Protein AF-0000000079329437 (afdb_homodimer)

Organism: NCBI:txid704125

Solvent-accessible surface area (backbone atoms only — not comparable to full-atom values): 19936 Å² total; per-residue (Å²): 130,79,65,80,75,63,82,67,46,40,38,44,41,29,28,57,96,89,39,82,45,76,40,66,59,49,47,56,53,54,45,52,54,47,52,56,52,50,40,54,49,42,66,70,27,62,95,53,65,36,45,70,43,51,49,66,39,35,32,30,83,37,63,55,90,48,92,74,60,70,71,50,67,45,39,25,32,63,49,51,31,35,31,44,51,70,72,60,56,36,81,56,89,44,27,44,23,19,61,43,48,30,41,38,40,72,45,48,92,90,34,47,63,50,58,69,45,58,47,40,52,51,43,58,72,66,57,40,49,30,42,36,43,36,28,75,85,80,37,33,34,39,37,36,44,88,93,36,78,46,80,45,43,33,80,40,78,43,70,44,79,95,46,92,86,47,69,46,71,50,60,82,65,83,66,74,90,126,130,80,67,78,75,61,85,67,45,40,38,44,39,29,29,58,94,88,38,82,45,78,41,67,61,49,48,57,54,55,46,53,53,48,50,55,51,49,40,55,50,43,66,69,27,60,94,53,64,37,45,71,43,51,50,64,39,34,32,30,85,38,62,55,91,47,92,74,61,69,73,50,67,46,39,25,32,63,50,53,31,37,30,44,52,70,72,59,54,35,79,55,90,44,27,43,24,20,60,42,49,30,41,38,41,71,44,48,93,89,34,46,64,49,56,70,44,58,46,41,51,50,41,58,72,66,57,41,50,30,42,38,42,34,30,73,85,81,37,32,36,38,38,36,44,89,93,38,79,48,81,45,45,32,80,40,78,43,70,44,79,94,46,91,86,46,68,49,72,51,60,82,65,84,68,75,89,124

Nearest PDB structures (foldseek):
  6okh-assembly1_B  TM=8.256E-01  e=2.174E-10  Leptospira borgpetersenii serovar Hardjo-bovis str. JB197
  3ot2-assembly1_B  TM=7.966E-01  e=2.023E-08  Trichormus variabilis ATCC 29413
  1wdj-assembly1_C  TM=8.170E-01  e=1.064E-07  Thermus thermophilus
  1wdj-assembly1_B  TM=7.288E-01  e=7.699E-07  Thermus thermophilus
  4chj-assembly1_A  TM=6.812E-01  e=1.615E+00  Toxoplasma gondii ME49

Radius of gyration: 19.72 Å; Cα contacts (8 Å, |Δi|>4): 719; chains: 2; bounding box: 43×52×57 Å

InterPro domains:
  IPR008538 Putative restriction endonuclease [PF05685] (12-166)
  IPR008538 Putative restriction endonuclease [cd06260] (13-144)
  IPR011335 Restriction endonuclease type II-like [SSF52980] (9-167)
  IPR012296 Nuclease, putative, TT1808 [G3DSA:3.90.1570.10] (4-176)

Foldseek 3Di:
DPCPVPDPAAWDWAAFPNDIDIGGDDDCLLVLVLVQVQVLVCVVCVPHQKDKDAQPAFEQEDQQVDDDDPVSSVHTHGAHMFMDGNPRWDDDPRYTYHLTQEGEHEDDPVCCCVQVPRVVVVNVVSPHAKYWYAYVVQQKIWIAHPNDIDIDGLCDWADPVVDDDRTGHRNPRDGDDD/DPCPVPDPAAWDWAAFPNDIDIGGDDDCLLVLVLVQVVVLVCVVCVPHQKDKDAQPAFEQEDQQVDDDDPVSSVHTHGAHMFMDGNPRWDDDPRYTYHLTQEGEHEDDPVCCCVQVPRVVCVNVVSPHAKYWYAYVVQQKIWIAHPNDIDIDGLCDWADPVVDDDRTGHRVPRDGDDD

Sequence (356 aa):
MSNLNCYYENMTVEWINDVKYISPSPHPNHGIVYSELFNDFYNYLKGKSCKVFSDKTDLCLANPNEPINIADLKKPIVPDLFVICDNKFELVGNNIVCILDFICEIVSPSSIKMENTIKKELYLDKGVKEYWIVNYLDKTIKVYFENKEINFSFEDEVKVNIFNNLTICLKDIELFEVMSNLNCYYENMTVEWINDVKYISPSPHPNHGIVYSELFNDFYNYLKGKSCKVFSDKTDLCLANPNEPINIADLKKPIVPDLFVICDNKFELVGNNIVCILDFICEIVSPSSIKMENTIKKELYLDKGVKEYWIVNYLDKTIKVYFENKEINFSFEDEVKVNIFNNLTICLKDIELFEV

Secondary structure (DSSP, 8-state):
--------S-EEEEEETTEEEEEEPPPHHHHHHHHHHHHHHHHHHTTSSEEEE-TT-EEEES-TTSPPPHHHHTS-B--SEEEEETT--EEETTEEEE--SEEEEEEPGGGHHIIIIIHHHHHHHHT-SEEEEEETTTTEEEEEETTEEEEEETTSEEE-TTSSS-EEE-TT------/--------S-EEEEEETTEEEEEEPPPHHHHHHHHHHHHHHHHHHTTSSEEEE-TT-EEEES-TTSPPPHHHHTS-B--SEEEEETT--EEETTEEEE--SEEEEEEPGGGHHIIIIIHHHHHHHHT-SEEEEEETTTTEEEEEETTEEEEEETTSEEE-TTSSS-EEE-TT------

pLDDT: mean 91.85, std 11.87, range [22.06, 98.75]

Structure (mmCIF, N/CA/C/O backbone):
data_AF-0000000079329437-model_v1
#
loop_
_entity.id
_entity.type
_entity.pdbx_description
1 polymer 'Uncharacterized protein'
#
loop_
_atom_site.group_PDB
_atom_site.id
_atom_site.type_symbol
_atom_site.label_atom_id
_atom_site.label_alt_id
_atom_site.label_comp_id
_atom_site.label_asym_id
_atom_site.label_entity_id
_atom_site.label_seq_id
_atom_site.pdbx_PDB_ins_code
_atom_site.Cartn_x
_atom_site.Cartn_y
_atom_site.Cartn_z
_atom_site.occupancy
_atom_site.B_iso_or_equiv
_atom_site.auth_seq_id
_atom_site.auth_comp_id
_atom_site.auth_asym_id
_atom_site.auth_atom_id
_atom_site.pdbx_PDB_model_num
ATOM 1 N N . MET A 1 1 ? 9.797 -16.156 29.141 1 22.08 1 MET A N 1
ATOM 2 C CA . MET A 1 1 ? 9.602 -16.531 27.734 1 22.08 1 MET A CA 1
ATOM 3 C C . MET A 1 1 ? 8.586 -15.609 27.062 1 22.08 1 MET A C 1
ATOM 5 O O . MET A 1 1 ? 7.398 -15.641 27.391 1 22.08 1 MET A O 1
ATOM 9 N N . SER A 1 2 ? 8.82 -14.422 26.812 1 28.2 2 SER A N 1
ATOM 10 C CA . SER A 1 2 ? 7.98 -13.258 26.562 1 28.2 2 SER A CA 1
ATOM 11 C C . SER A 1 2 ? 6.977 -13.539 25.453 1 28.2 2 SER A C 1
ATOM 13 O O . SER A 1 2 ? 7.328 -14.117 24.422 1 28.2 2 SER A O 1
ATOM 15 N N . ASN A 1 3 ? 5.719 -13.805 25.656 1 33.91 3 ASN A N 1
ATOM 16 C CA . ASN A 1 3 ? 4.633 -14.352 24.844 1 33.91 3 ASN A CA 1
ATOM 17 C C . ASN A 1 3 ? 4.547 -13.664 23.484 1 33.91 3 ASN A C 1
ATOM 19 O O . ASN A 1 3 ? 3.914 -12.617 23.359 1 33.91 3 ASN A O 1
ATOM 23 N N . LEU A 1 4 ? 5.547 -13.523 22.797 1 38.12 4 LEU A N 1
ATOM 24 C CA . LEU A 1 4 ? 5.691 -13.242 21.375 1 38.12 4 LEU A CA 1
ATOM 25 C C . LEU A 1 4 ? 4.539 -13.859 20.594 1 38.12 4 LEU A C 1
ATOM 27 O O . LEU A 1 4 ? 4.617 -13.984 19.359 1 38.12 4 LEU A O 1
ATOM 31 N N . ASN A 1 5 ? 3.801 -14.625 21.172 1 44.03 5 ASN A N 1
ATOM 32 C CA . ASN A 1 5 ? 2.688 -15.453 20.719 1 44.03 5 ASN A CA 1
ATOM 33 C C . ASN A 1 5 ? 1.615 -14.625 20.016 1 44.03 5 ASN A C 1
ATOM 35 O O . ASN A 1 5 ? 0.499 -15.102 19.812 1 44.03 5 ASN A O 1
ATOM 39 N N . CYS A 1 6 ? 1.689 -13.258 20.062 1 50.75 6 CYS A N 1
ATOM 40 C CA . CYS A 1 6 ? 0.443 -12.508 19.922 1 50.75 6 CYS A CA 1
ATOM 41 C C . CYS A 1 6 ? -0.123 -12.641 18.516 1 50.75 6 CYS A C 1
ATOM 43 O O . CYS A 1 6 ? -1.067 -13.398 18.297 1 50.75 6 CYS A O 1
ATOM 45 N N . TYR A 1 7 ? 0.148 -11.484 17.562 1 59.72 7 TYR A N 1
ATOM 46 C CA . TYR A 1 7 ? -0.738 -11.484 16.406 1 59.72 7 TYR A CA 1
ATOM 47 C C . TYR A 1 7 ? -0.218 -12.422 15.32 1 59.72 7 TYR A C 1
ATOM 49 O O . TYR A 1 7 ? 0.985 -12.469 15.055 1 59.72 7 TYR A O 1
ATOM 57 N N . TYR A 1 8 ? -0.897 -13.352 14.992 1 65.19 8 TYR A N 1
ATOM 58 C CA . TYR A 1 8 ? -0.626 -14.32 13.938 1 65.19 8 TYR A CA 1
ATOM 59 C C . TYR A 1 8 ? -0.95 -13.742 12.57 1 65.19 8 TYR A C 1
ATOM 61 O O . TYR A 1 8 ? -0.436 -14.211 11.547 1 65.19 8 TYR A O 1
ATOM 69 N N . GLU A 1 9 ? -1.639 -12.695 12.562 1 80 9 GLU A N 1
ATOM 70 C CA . GLU A 1 9 ? -2.102 -12.164 11.281 1 80 9 GLU A CA 1
ATOM 71 C C . GLU A 1 9 ? -1.4 -10.852 10.938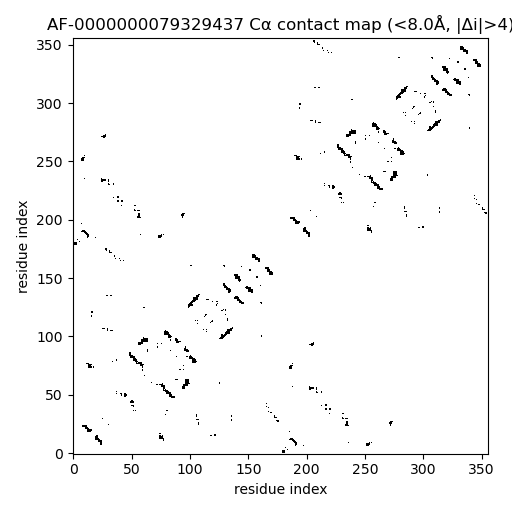 1 80 9 GLU A C 1
ATOM 73 O O . GLU A 1 9 ? -0.757 -10.25 11.797 1 80 9 GLU A O 1
ATOM 78 N N . ASN A 1 10 ? -1.335 -10.57 9.633 1 84.81 10 ASN A N 1
ATOM 79 C CA . ASN A 1 10 ? -0.84 -9.266 9.227 1 84.81 10 ASN A CA 1
ATOM 80 C C . ASN A 1 10 ? -1.627 -8.133 9.891 1 84.81 10 ASN A C 1
ATOM 82 O O . ASN A 1 10 ? -2.848 -8.227 10.039 1 84.81 10 ASN A O 1
ATOM 86 N N . MET A 1 11 ? -0.874 -7.133 10.352 1 83.88 11 MET A N 1
ATOM 87 C CA . MET A 1 11 ? -1.507 -6.031 11.07 1 83.88 11 MET A CA 1
ATOM 88 C C . MET A 1 11 ? -0.783 -4.715 10.797 1 83.88 11 MET A C 1
ATOM 90 O O . MET A 1 11 ? 0.371 -4.719 10.367 1 83.88 11 MET A O 1
ATOM 94 N N . THR A 1 12 ? -1.463 -3.646 11.047 1 86.31 12 THR A N 1
ATOM 95 C CA . THR A 1 12 ? -0.91 -2.295 11.055 1 86.31 12 THR A CA 1
ATOM 96 C C . THR A 1 12 ? -0.952 -1.7 12.461 1 86.31 12 THR A C 1
ATOM 98 O O . THR A 1 12 ? -1.975 -1.781 13.141 1 86.31 12 THR A O 1
ATOM 101 N N . VAL A 1 13 ? 0.201 -1.184 12.891 1 89.19 13 VAL A N 1
ATOM 102 C CA . VAL A 1 13 ? 0.277 -0.465 14.164 1 89.19 13 VAL A CA 1
ATOM 103 C C . VAL A 1 13 ? 0.412 1.033 13.898 1 89.19 13 VAL A C 1
ATOM 105 O O . VAL A 1 13 ? 1.276 1.46 13.133 1 89.19 13 VAL A O 1
ATOM 108 N N . GLU A 1 14 ? -0.396 1.771 14.492 1 92.38 14 GLU A N 1
ATOM 109 C CA . GLU A 1 14 ? -0.315 3.225 14.375 1 92.38 14 GLU A CA 1
ATOM 110 C C . GLU A 1 14 ? -0.556 3.896 15.727 1 92.38 14 GLU A C 1
ATOM 112 O O . GLU A 1 14 ? -1.141 3.293 16.625 1 92.38 14 GLU A O 1
ATOM 117 N N . TRP A 1 15 ? -0.056 5.078 15.82 1 92.62 15 TRP A N 1
ATOM 118 C CA . TRP A 1 15 ? -0.194 5.848 17.047 1 92.62 15 TRP A CA 1
ATOM 119 C C . TRP A 1 15 ? -0.942 7.152 16.797 1 92.62 15 TRP A C 1
ATOM 121 O O . TRP A 1 15 ? -0.587 7.91 15.891 1 92.62 15 TRP A O 1
ATOM 131 N N . ILE A 1 16 ? -1.987 7.371 17.578 1 93 16 ILE A N 1
ATOM 132 C CA . ILE A 1 16 ? -2.762 8.609 17.531 1 93 16 ILE A CA 1
ATOM 133 C C . ILE A 1 16 ? -2.863 9.195 18.938 1 93 16 ILE A C 1
ATOM 135 O O . ILE A 1 16 ? -3.395 8.562 19.844 1 93 16 ILE A O 1
ATOM 139 N N . ASN A 1 17 ? -2.354 10.398 19.125 1 91 17 ASN A N 1
ATOM 140 C CA . ASN A 1 17 ? -2.357 11.055 20.422 1 91 17 ASN A CA 1
ATOM 141 C C . ASN A 1 17 ? -1.787 10.141 21.516 1 91 17 ASN A C 1
ATOM 143 O O . ASN A 1 17 ? -2.42 9.93 22.547 1 91 17 ASN A O 1
ATOM 147 N N . ASP A 1 18 ? -0.753 9.492 21.188 1 90.19 18 ASP A N 1
ATOM 148 C CA . ASP A 1 18 ? 0.041 8.688 22.109 1 90.19 18 ASP A CA 1
ATOM 149 C C . ASP A 1 18 ? -0.698 7.406 22.5 1 90.19 18 ASP A C 1
ATOM 151 O O . ASP A 1 18 ? -0.364 6.77 23.5 1 90.19 18 ASP A O 1
ATOM 155 N N . VAL A 1 19 ? -1.722 7.109 21.844 1 93.19 19 VAL A N 1
ATOM 156 C CA . VAL A 1 19 ? -2.432 5.848 22.016 1 93.19 19 VAL A CA 1
ATOM 157 C C . VAL A 1 19 ? -2.141 4.918 20.844 1 93.19 19 VAL A C 1
ATOM 159 O O . VAL A 1 19 ? -2.234 5.332 19.672 1 93.19 19 VAL A O 1
ATOM 162 N N . LYS A 1 20 ? -1.799 3.695 21.172 1 91.81 20 LYS A N 1
ATOM 163 C CA . LYS A 1 20 ? -1.47 2.699 20.156 1 91.81 20 LYS A CA 1
ATOM 164 C C . LYS A 1 20 ? -2.727 2.006 19.641 1 91.81 20 LYS A C 1
ATOM 166 O O . LYS A 1 20 ? -3.564 1.562 20.422 1 91.81 20 LYS A O 1
ATOM 171 N N . TYR A 1 21 ? -2.891 1.958 18.328 1 90.81 21 TYR A N 1
ATOM 172 C CA . TYR A 1 21 ? -3.971 1.232 17.672 1 90.81 21 TYR A CA 1
ATOM 173 C C . TYR A 1 21 ? -3.422 0.161 16.75 1 90.81 21 TYR A C 1
ATOM 175 O O . TYR A 1 21 ? -2.439 0.392 16.031 1 90.81 21 TYR A O 1
ATOM 183 N N . ILE A 1 22 ? -4.035 -1.025 16.781 1 88.62 22 ILE A N 1
ATOM 184 C CA . ILE A 1 22 ? -3.652 -2.139 15.914 1 88.62 22 ILE A CA 1
ATOM 185 C C . ILE A 1 22 ? -4.844 -2.568 15.062 1 88.62 22 ILE A C 1
ATOM 187 O O . ILE A 1 22 ? -5.949 -2.746 15.578 1 88.62 22 ILE A O 1
ATOM 191 N N . SER A 1 23 ? -4.652 -2.643 13.82 1 88.5 23 SER A N 1
ATOM 192 C CA . SER A 1 23 ? -5.723 -3.066 12.922 1 88.5 23 SER A CA 1
ATOM 193 C C . SER A 1 23 ? -5.266 -4.203 12.016 1 88.5 23 SER A C 1
ATOM 195 O O . SER A 1 23 ? -4.121 -4.215 11.555 1 88.5 23 SER A O 1
ATOM 197 N N . PRO A 1 24 ? -6.18 -5.164 11.781 1 88.06 24 PRO A N 1
ATOM 198 C CA . PRO A 1 24 ? -5.852 -6.207 10.805 1 88.06 24 PRO A CA 1
ATOM 199 C C . PRO A 1 24 ? -5.789 -5.68 9.375 1 88.06 24 PRO A C 1
ATOM 201 O O . PRO A 1 24 ? -6.121 -4.52 9.125 1 88.06 24 PRO A O 1
ATOM 204 N N . SER A 1 25 ? -5.32 -6.602 8.461 1 90.12 25 SER A N 1
ATOM 205 C CA . SER A 1 25 ? -5.375 -6.254 7.043 1 90.12 25 SER A CA 1
ATOM 206 C C . SER A 1 25 ? -6.801 -5.922 6.609 1 90.12 25 SER A C 1
ATOM 208 O O . SER A 1 25 ? -7.754 -6.574 7.039 1 90.12 25 SER A O 1
ATOM 210 N N . PRO A 1 26 ? -6.879 -4.965 5.785 1 91.88 26 PRO A N 1
ATOM 211 C CA . PRO A 1 26 ? -8.227 -4.566 5.359 1 91.88 26 PRO A CA 1
ATOM 212 C C . PRO A 1 26 ? -8.828 -5.531 4.34 1 91.88 26 PRO A C 1
ATOM 214 O O . PRO A 1 26 ? -8.102 -6.336 3.744 1 91.88 26 PRO A O 1
ATOM 217 N N . HIS A 1 27 ? -10.117 -5.445 4.262 1 93.44 27 HIS A N 1
ATOM 218 C CA . HIS A 1 27 ? -10.82 -6.164 3.207 1 93.44 27 HIS A CA 1
ATOM 219 C C . HIS A 1 27 ? -10.328 -5.734 1.828 1 93.44 27 HIS A C 1
ATOM 221 O O . HIS A 1 27 ? -10.023 -4.559 1.61 1 93.44 27 HIS A O 1
ATOM 227 N N . PRO A 1 28 ? -10.305 -6.648 0.836 1 94.56 28 PRO A N 1
ATOM 228 C CA . PRO A 1 28 ? -9.781 -6.332 -0.494 1 94.56 28 PRO A CA 1
ATOM 229 C C . PRO A 1 28 ? -10.516 -5.172 -1.158 1 94.56 28 PRO A C 1
ATOM 231 O O . PRO A 1 28 ? -9.961 -4.5 -2.031 1 94.56 28 PRO A O 1
ATOM 234 N N . ASN A 1 29 ? -11.781 -4.879 -0.771 1 95.81 29 ASN A N 1
ATOM 235 C CA . ASN A 1 29 ? -12.469 -3.697 -1.278 1 95.81 29 ASN A CA 1
ATOM 236 C C . ASN A 1 29 ? -11.711 -2.416 -0.928 1 95.81 29 ASN A C 1
ATOM 238 O O . ASN A 1 29 ? -11.734 -1.448 -1.691 1 95.81 29 ASN A O 1
ATOM 242 N N . HIS A 1 30 ? -11.078 -2.396 0.248 1 96.06 30 HIS A N 1
ATOM 243 C CA . HIS A 1 30 ? -10.211 -1.277 0.59 1 96.06 30 HIS A CA 1
ATOM 244 C C . HIS A 1 30 ? -9.141 -1.062 -0.478 1 96.06 30 HIS A C 1
ATOM 246 O O . HIS A 1 30 ? -8.922 0.065 -0.926 1 96.06 30 HIS A O 1
ATOM 252 N N . GLY A 1 31 ? -8.477 -2.154 -0.879 1 95.81 31 GLY A N 1
ATOM 253 C CA . GLY A 1 31 ? -7.441 -2.084 -1.898 1 95.81 31 GLY A CA 1
ATOM 254 C C . GLY A 1 31 ? -7.953 -1.595 -3.24 1 95.81 31 GLY A C 1
ATOM 255 O O . GLY A 1 31 ? -7.25 -0.883 -3.959 1 95.81 31 GLY A O 1
ATOM 256 N N . ILE A 1 32 ? -9.172 -2.004 -3.59 1 96.12 32 ILE A N 1
ATOM 257 C CA . ILE A 1 32 ? -9.773 -1.583 -4.852 1 96.12 32 ILE A CA 1
ATOM 258 C C . ILE A 1 32 ? -9.961 -0.068 -4.852 1 96.12 32 ILE A C 1
ATOM 260 O O . ILE A 1 32 ? -9.555 0.615 -5.797 1 96.12 32 ILE A O 1
ATOM 264 N N . VAL A 1 33 ? -10.562 0.429 -3.787 1 97.56 33 VAL A N 1
ATOM 265 C CA . VAL A 1 33 ? -10.789 1.865 -3.672 1 97.56 33 VAL A CA 1
ATOM 266 C C . VAL A 1 33 ? -9.453 2.6 -3.602 1 97.56 33 VAL A C 1
ATOM 268 O O . VAL A 1 33 ? -9.258 3.607 -4.285 1 97.56 33 VAL A O 1
ATOM 271 N N . TYR A 1 34 ? -8.555 2.1 -2.746 1 97.69 34 TYR A N 1
ATOM 272 C CA . TYR A 1 34 ? -7.215 2.662 -2.625 1 97.69 34 TYR A CA 1
ATOM 273 C C . TYR A 1 34 ? -6.551 2.793 -3.99 1 97.69 34 TYR A C 1
ATOM 275 O O . TYR A 1 34 ? -5.988 3.84 -4.316 1 97.69 34 TYR A O 1
ATOM 283 N N . SER A 1 35 ? -6.562 1.71 -4.777 1 97.44 35 SER A N 1
ATOM 284 C CA . SER A 1 35 ? -5.895 1.659 -6.074 1 97.44 35 SER A CA 1
ATOM 285 C C . SER A 1 35 ? -6.418 2.744 -7.008 1 97.44 35 SER A C 1
ATOM 287 O O . SER A 1 35 ? -5.641 3.416 -7.688 1 97.44 35 SER A O 1
ATOM 289 N N . 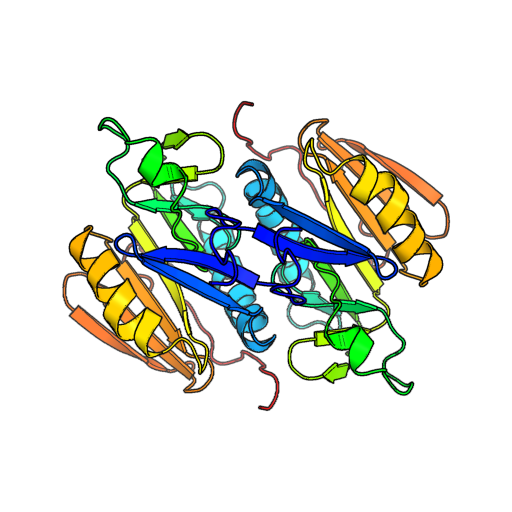GLU A 1 36 ? -7.758 2.926 -7.039 1 97.5 36 GLU A N 1
ATOM 290 C CA . GLU A 1 36 ? -8.375 3.943 -7.887 1 97.5 36 GLU A CA 1
ATOM 291 C C . GLU A 1 36 ? -7.934 5.344 -7.473 1 97.5 36 GLU A C 1
ATOM 293 O O . GLU A 1 36 ? -7.512 6.145 -8.312 1 97.5 36 GLU A O 1
ATOM 298 N N . LEU A 1 37 ? -8.008 5.613 -6.223 1 98.31 37 LEU A N 1
ATOM 299 C CA . LEU A 1 37 ? -7.629 6.918 -5.695 1 98.31 37 LEU A CA 1
ATOM 300 C C . LEU A 1 37 ? -6.148 7.191 -5.922 1 98.31 37 LEU A C 1
ATOM 302 O O . LEU A 1 37 ? -5.777 8.242 -6.453 1 98.31 37 LEU A O 1
ATOM 306 N N . PHE A 1 38 ? -5.348 6.25 -5.504 1 98.19 38 PHE A N 1
ATOM 307 C CA . PHE A 1 38 ? -3.902 6.422 -5.594 1 98.19 38 PHE A CA 1
ATOM 308 C C . PHE A 1 38 ? -3.482 6.703 -7.031 1 98.19 38 PHE A C 1
ATOM 310 O O . PHE A 1 38 ? -2.686 7.605 -7.289 1 98.19 38 PHE A O 1
ATOM 317 N N . ASN A 1 39 ? -3.971 5.918 -7.938 1 97.62 39 ASN A N 1
ATOM 318 C CA . ASN A 1 39 ? -3.633 6.086 -9.344 1 97.62 39 ASN A CA 1
ATOM 319 C C . ASN A 1 39 ? -4.012 7.473 -9.852 1 97.62 39 ASN A C 1
ATOM 321 O O . ASN A 1 39 ? -3.236 8.109 -10.562 1 97.62 39 ASN A O 1
ATOM 325 N N . ASP A 1 40 ? -5.227 7.934 -9.531 1 98.06 40 ASP A N 1
ATOM 326 C CA . ASP A 1 40 ? -5.668 9.258 -9.961 1 98.06 40 ASP A CA 1
ATOM 327 C C . ASP A 1 40 ? -4.73 10.344 -9.438 1 98.06 40 ASP A C 1
ATOM 329 O O . ASP A 1 40 ? -4.301 11.219 -10.195 1 98.06 40 ASP A O 1
ATOM 333 N N . PHE A 1 41 ? -4.379 10.266 -8.203 1 98.5 41 PHE A N 1
ATOM 334 C CA . PHE A 1 41 ? -3.48 11.25 -7.609 1 98.5 41 PHE A CA 1
ATOM 335 C C . PHE A 1 41 ? -2.092 11.164 -8.234 1 98.5 41 PHE A C 1
ATOM 337 O O . PHE A 1 41 ? -1.493 12.18 -8.578 1 98.5 41 PHE A O 1
ATOM 344 N N . TYR A 1 42 ? -1.578 9.953 -8.32 1 98.12 42 TYR A N 1
ATOM 345 C CA . TYR A 1 42 ? -0.223 9.766 -8.828 1 98.12 42 TYR A CA 1
ATOM 346 C C . TYR A 1 42 ? -0.095 10.305 -10.25 1 98.12 42 TYR A C 1
ATOM 348 O O . TYR A 1 42 ? 0.84 11.047 -10.555 1 98.12 42 TYR A O 1
ATOM 356 N N . ASN A 1 43 ? -1.026 9.945 -11.094 1 97.44 43 ASN A N 1
ATOM 357 C CA . ASN A 1 43 ? -0.991 10.406 -12.484 1 97.44 43 ASN A CA 1
ATOM 358 C C . ASN A 1 43 ? -1.085 11.93 -12.57 1 97.44 43 ASN A C 1
ATOM 360 O O . ASN A 1 43 ? -0.406 12.547 -13.383 1 97.44 43 ASN A O 1
ATOM 364 N N . TYR A 1 44 ? -1.91 12.492 -11.766 1 98.06 44 TYR A N 1
ATOM 365 C CA . TYR A 1 44 ? -2.1 13.938 -11.781 1 98.06 44 TYR A CA 1
ATOM 366 C C . TYR A 1 44 ? -0.848 14.656 -11.297 1 98.06 44 TYR A C 1
ATOM 368 O O . TYR A 1 44 ? -0.497 15.727 -11.805 1 98.06 44 TYR A O 1
ATOM 376 N N . LEU A 1 45 ? -0.19 14.07 -10.305 1 97.75 45 LEU A N 1
ATOM 377 C CA . LEU A 1 45 ? 0.86 14.781 -9.586 1 97.75 45 LEU A CA 1
ATOM 378 C C . LEU A 1 45 ? 2.227 14.5 -10.203 1 97.75 45 LEU A C 1
ATOM 380 O O . LEU A 1 45 ? 3.201 15.195 -9.906 1 97.75 45 LEU A O 1
ATOM 384 N N . LYS A 1 46 ? 2.338 13.492 -11.023 1 94.44 46 LYS A N 1
ATOM 385 C CA . LYS A 1 46 ? 3.615 13.141 -11.633 1 94.44 46 LYS A CA 1
ATOM 386 C C . LYS A 1 46 ? 4.234 14.328 -12.359 1 94.44 46 LYS A C 1
ATOM 388 O O . LYS A 1 46 ? 3.582 14.961 -13.188 1 94.44 46 LYS A O 1
ATOM 393 N N . GLY A 1 47 ? 5.504 14.625 -11.992 1 92.19 47 GLY A N 1
ATOM 394 C CA . GLY A 1 47 ? 6.227 15.711 -12.633 1 92.19 47 GLY A CA 1
ATOM 395 C C . GLY A 1 47 ? 5.887 17.078 -12.047 1 92.19 47 GLY A C 1
ATOM 396 O O . GLY A 1 47 ? 6.359 18.094 -12.539 1 92.19 47 GLY A O 1
ATOM 397 N N . LYS A 1 48 ? 4.984 17.125 -11.086 1 95.19 48 LYS A N 1
ATOM 398 C CA . LYS A 1 48 ? 4.605 18.375 -10.438 1 95.19 48 LYS A CA 1
ATOM 399 C C . LYS A 1 48 ? 5.277 18.516 -9.078 1 95.19 48 LYS A C 1
ATOM 401 O O . LYS A 1 48 ? 6.129 17.703 -8.711 1 95.19 48 LYS A O 1
ATOM 406 N N . SER A 1 49 ? 4.965 19.625 -8.367 1 95.56 49 SER A N 1
ATOM 407 C CA . SER A 1 49 ? 5.645 19.938 -7.117 1 95.56 49 SER A CA 1
ATOM 408 C C . SER A 1 49 ? 5.02 19.203 -5.941 1 95.56 49 SER A C 1
ATOM 410 O O . SER A 1 49 ? 5.59 19.172 -4.848 1 95.56 49 SER A O 1
ATOM 412 N N . CYS A 1 50 ? 3.859 18.578 -6.203 1 97.31 50 CYS A N 1
ATOM 413 C CA . CYS A 1 50 ? 3.221 17.781 -5.168 1 97.31 50 CYS A CA 1
ATOM 414 C C . CYS A 1 50 ? 3.455 16.297 -5.41 1 97.31 50 CYS A C 1
ATOM 416 O O . CYS A 1 50 ? 3.541 15.852 -6.555 1 97.31 50 CYS A O 1
ATOM 418 N N . LYS A 1 51 ? 3.541 15.57 -4.297 1 96 51 LYS A N 1
ATOM 419 C CA . LYS A 1 51 ? 3.752 14.125 -4.355 1 96 51 LYS A CA 1
ATOM 420 C C . LYS A 1 51 ? 2.732 13.391 -3.494 1 96 51 LYS A C 1
ATOM 422 O O . LYS A 1 51 ? 2.379 13.852 -2.406 1 96 51 LYS A O 1
ATOM 427 N N . VAL A 1 52 ? 2.283 12.305 -4.051 1 97.69 52 VAL A N 1
ATOM 428 C CA . VAL A 1 52 ? 1.418 11.43 -3.264 1 97.69 52 VAL A CA 1
ATOM 429 C C . VAL A 1 52 ? 2.244 10.305 -2.65 1 97.69 52 VAL A C 1
ATOM 431 O O . VAL A 1 52 ? 3.129 9.75 -3.305 1 97.69 52 VAL A O 1
ATOM 434 N N . PHE A 1 53 ? 2.021 10.055 -1.377 1 96.75 53 PHE A N 1
ATOM 435 C CA . PHE A 1 53 ? 2.693 8.992 -0.645 1 96.75 53 PHE A CA 1
ATOM 436 C C . PHE A 1 53 ? 1.746 7.82 -0.403 1 96.75 53 PHE A C 1
ATOM 438 O O . PHE A 1 53 ? 0.565 8.023 -0.111 1 96.75 53 PHE A O 1
ATOM 445 N N . SER A 1 54 ? 2.314 6.641 -0.499 1 95.19 54 SER A N 1
ATOM 446 C CA . SER A 1 54 ? 1.525 5.414 -0.429 1 95.19 54 SER A CA 1
ATOM 447 C C . SER A 1 54 ? 1.33 4.965 1.015 1 95.19 54 SER A C 1
ATOM 449 O O . SER A 1 54 ? 1.892 5.559 1.938 1 95.19 54 SER A O 1
ATOM 451 N N . ASP A 1 55 ? 0.463 3.922 1.271 1 90.5 55 ASP A N 1
ATOM 452 C CA . ASP A 1 55 ? -0.061 3.49 2.562 1 90.5 55 ASP A CA 1
ATOM 453 C C . ASP A 1 55 ? 1.034 2.854 3.416 1 90.5 55 ASP A C 1
ATOM 455 O O . ASP A 1 55 ? 0.831 2.592 4.602 1 90.5 55 ASP A O 1
ATOM 459 N N . LYS A 1 56 ? 2.154 2.521 3.115 1 87.69 56 LYS A N 1
ATOM 460 C CA . LYS A 1 56 ? 3.217 1.97 3.951 1 87.69 56 LYS A CA 1
ATOM 461 C C . LYS A 1 56 ? 4.227 3.047 4.336 1 87.69 56 LYS A C 1
ATOM 463 O O . LYS A 1 56 ? 5.352 2.736 4.738 1 87.69 56 LYS A O 1
ATOM 468 N N . THR A 1 57 ? 3.785 4.234 4.285 1 92.75 57 THR A N 1
ATOM 469 C CA . THR A 1 57 ? 4.656 5.34 4.676 1 92.75 57 THR A CA 1
ATOM 470 C C . THR A 1 57 ? 4.328 5.809 6.09 1 92.75 57 THR A C 1
ATOM 472 O O . THR A 1 57 ? 3.182 6.156 6.387 1 92.75 57 THR A O 1
ATOM 475 N N . ASP A 1 58 ? 5.379 5.824 6.902 1 94.94 58 ASP A N 1
ATOM 476 C CA . ASP A 1 58 ? 5.215 6.344 8.258 1 94.94 58 ASP A CA 1
ATOM 477 C C . ASP A 1 58 ? 5.18 7.871 8.258 1 94.94 58 ASP A C 1
ATOM 479 O O . ASP A 1 58 ? 6.086 8.516 7.734 1 94.94 58 ASP A O 1
ATOM 483 N N . LEU A 1 59 ? 4.129 8.383 8.875 1 96.06 59 LEU A N 1
ATOM 484 C CA . LEU A 1 59 ? 3.941 9.828 8.938 1 96.06 59 LEU A CA 1
ATOM 485 C C . LEU A 1 59 ? 4.113 10.344 10.359 1 96.06 59 LEU A C 1
ATOM 487 O O . LEU A 1 59 ? 3.535 9.781 11.297 1 96.06 59 LEU A O 1
ATOM 491 N N . CYS A 1 60 ? 4.938 11.25 10.555 1 94.81 60 CYS A N 1
ATOM 492 C CA . CYS A 1 60 ? 5.004 12.062 11.766 1 94.81 60 CYS A CA 1
ATOM 493 C C . CYS A 1 60 ? 4.441 13.461 11.516 1 94.81 60 CYS A C 1
ATOM 495 O O . CYS A 1 60 ? 5.066 14.266 10.828 1 94.81 60 CYS A O 1
ATOM 497 N N . LEU A 1 61 ? 3.305 13.719 12.031 1 94.25 61 LEU A N 1
ATOM 498 C CA . LEU A 1 61 ? 2.611 14.977 11.805 1 94.25 61 LEU A CA 1
ATOM 499 C C . LEU A 1 61 ? 3.195 16.078 12.68 1 94.25 61 LEU A C 1
ATOM 501 O O . LEU A 1 61 ? 2.742 16.297 13.805 1 94.25 61 LEU A O 1
ATOM 505 N N . ALA A 1 62 ? 4.117 16.734 12.195 1 92.06 62 ALA A N 1
ATOM 506 C CA . ALA A 1 62 ? 4.809 17.812 12.898 1 92.06 62 ALA A CA 1
ATOM 507 C C . ALA A 1 62 ? 5.422 18.812 11.922 1 92.06 62 ALA A C 1
ATOM 509 O O . ALA A 1 62 ? 5.562 18.516 10.734 1 92.06 62 ALA A O 1
ATOM 510 N N . ASN A 1 63 ? 5.684 19.969 12.445 1 90.94 63 ASN A N 1
ATOM 511 C CA . ASN A 1 63 ? 6.402 20.969 11.648 1 90.94 63 ASN A CA 1
ATOM 512 C C . ASN A 1 63 ? 7.836 20.531 11.367 1 90.94 63 ASN A C 1
ATOM 514 O O . ASN A 1 63 ? 8.641 20.391 12.297 1 90.94 63 ASN A O 1
ATOM 518 N N . PRO A 1 64 ? 8.133 20.359 10.102 1 91 64 PRO A N 1
ATOM 519 C CA . PRO A 1 64 ? 9.461 19.828 9.781 1 91 64 PRO A CA 1
ATOM 520 C C . PRO A 1 64 ? 10.578 20.828 10.055 1 91 64 PRO A C 1
ATOM 522 O O . PRO A 1 64 ? 11.758 20.453 10.07 1 91 64 PRO A O 1
ATOM 525 N N . ASN A 1 65 ? 10.219 22.062 10.234 1 90.88 65 ASN A N 1
ATOM 526 C CA . ASN A 1 65 ? 11.219 23.094 10.492 1 90.88 65 ASN A CA 1
ATOM 527 C C . ASN A 1 65 ? 11.5 23.234 11.984 1 90.88 65 ASN A C 1
ATOM 529 O O . ASN A 1 65 ? 12.297 24.078 12.383 1 90.88 65 ASN A O 1
ATOM 533 N N . GLU A 1 66 ? 10.914 22.484 12.836 1 90.75 66 GLU A N 1
ATOM 534 C CA . GLU A 1 66 ? 11.117 22.484 14.281 1 90.75 66 GLU A CA 1
ATOM 535 C C . GLU A 1 66 ? 11.781 21.188 14.742 1 90.75 66 GLU A C 1
ATOM 537 O O . GLU A 1 66 ? 11.727 20.172 14.039 1 90.75 66 GLU A O 1
ATOM 542 N N . PRO A 1 67 ? 12.469 21.281 15.891 1 90.44 67 PRO A N 1
ATOM 543 C CA . PRO A 1 67 ? 13.055 20.047 16.406 1 90.44 67 PRO A CA 1
ATOM 544 C C . PRO A 1 67 ? 12.016 18.953 16.625 1 90.44 67 PRO A C 1
ATOM 546 O O . PRO A 1 67 ? 10.891 19.234 17.047 1 90.44 67 PRO A O 1
ATOM 549 N N . ILE A 1 68 ? 12.422 17.844 16.203 1 86.38 68 ILE A N 1
ATOM 550 C CA . ILE A 1 68 ? 11.516 16.703 16.312 1 86.38 68 ILE A CA 1
ATOM 551 C C . ILE A 1 68 ? 11.945 15.812 17.484 1 86.38 68 ILE A C 1
ATOM 553 O O . ILE A 1 68 ? 13.125 15.523 17.656 1 86.38 68 ILE A O 1
ATOM 557 N N . ASN A 1 69 ? 10.977 15.438 18.25 1 87.88 69 ASN A N 1
ATOM 558 C CA . ASN A 1 69 ? 11.227 14.469 19.312 1 87.88 69 ASN A CA 1
ATOM 559 C C . ASN A 1 69 ? 11.352 13.047 18.75 1 87.88 69 ASN A C 1
ATOM 561 O O . ASN A 1 69 ? 10.438 12.547 18.109 1 87.88 69 ASN A O 1
ATOM 565 N N . ILE A 1 70 ? 12.422 12.383 19.078 1 84.19 70 ILE A N 1
ATOM 566 C CA . ILE A 1 70 ? 12.727 11.039 18.578 1 84.19 70 ILE A CA 1
ATOM 567 C C . ILE A 1 70 ? 11.617 10.078 19 1 84.19 70 ILE A C 1
ATOM 569 O O . ILE A 1 70 ? 11.273 9.156 18.25 1 84.19 70 ILE A O 1
ATOM 573 N N . ALA A 1 71 ? 11.086 10.344 20.125 1 85.94 71 ALA A N 1
ATOM 574 C CA . ALA A 1 71 ? 10.016 9.484 20.641 1 85.94 71 ALA A CA 1
ATOM 575 C C . ALA A 1 71 ? 8.797 9.523 19.719 1 85.94 71 ALA A C 1
ATOM 577 O O . ALA A 1 71 ? 8.086 8.531 19.578 1 85.94 71 ALA A O 1
ATOM 578 N N . ASP A 1 72 ? 8.594 10.641 19.094 1 86.62 72 ASP A N 1
ATOM 579 C CA . ASP A 1 72 ? 7.445 10.812 18.203 1 86.62 72 ASP A CA 1
ATOM 580 C C . ASP A 1 72 ? 7.633 10.023 16.906 1 86.62 72 ASP A C 1
ATOM 582 O O . ASP A 1 72 ? 6.656 9.555 16.312 1 86.62 72 ASP A O 1
ATOM 586 N N . LEU A 1 73 ? 8.867 9.789 16.531 1 87.75 73 LEU A N 1
ATOM 587 C CA . LEU A 1 73 ? 9.172 9.055 15.305 1 87.75 73 LEU A CA 1
ATOM 588 C C . LEU A 1 73 ? 8.883 7.57 15.469 1 87.75 73 LEU A C 1
ATOM 590 O O . LEU A 1 73 ? 8.672 6.859 14.484 1 87.75 73 LEU A O 1
ATOM 594 N N . LYS A 1 74 ? 8.836 7.117 16.656 1 87.44 74 LYS A N 1
ATOM 595 C CA . LYS A 1 74 ? 8.539 5.719 16.953 1 87.44 74 LYS A CA 1
ATOM 596 C C . LYS A 1 74 ? 7.035 5.488 17.078 1 87.44 74 LYS A C 1
ATOM 598 O O . LYS A 1 74 ? 6.59 4.359 17.281 1 87.44 74 LYS A O 1
ATOM 603 N N . LYS A 1 75 ? 6.32 6.559 16.969 1 90.19 75 LYS A N 1
ATOM 604 C CA . LYS A 1 75 ? 4.863 6.52 17.062 1 90.19 75 LYS A CA 1
ATOM 605 C C . LYS A 1 75 ? 4.207 7.07 15.797 1 90.19 75 LYS A C 1
ATOM 607 O O . LYS A 1 75 ? 3.512 8.086 15.844 1 90.19 75 LYS A O 1
ATOM 612 N N . PRO A 1 76 ? 4.391 6.348 14.703 1 93.31 76 PRO A N 1
ATOM 613 C CA . PRO A 1 76 ? 3.93 6.91 13.438 1 93.31 76 PRO A CA 1
ATOM 614 C C . PRO A 1 76 ? 2.418 6.801 13.25 1 93.31 76 PRO A C 1
ATOM 616 O O . PRO A 1 76 ? 1.79 5.891 13.797 1 93.31 76 PRO A O 1
ATOM 619 N N . ILE A 1 77 ? 1.867 7.77 12.539 1 94.44 77 ILE A N 1
ATOM 620 C CA . ILE A 1 77 ? 0.571 7.613 11.891 1 94.44 77 ILE A CA 1
ATOM 621 C C . ILE A 1 77 ? 0.749 6.906 10.547 1 94.44 77 ILE A C 1
ATOM 623 O O . ILE A 1 77 ? 1.747 7.117 9.852 1 94.44 77 ILE A O 1
ATOM 627 N N . VAL A 1 78 ? -0.224 6.078 10.18 1 93.94 78 VAL A N 1
ATOM 628 C CA . VAL A 1 78 ? -0.141 5.328 8.93 1 93.94 78 VAL A CA 1
ATOM 629 C C . VAL A 1 78 ? -1.392 5.582 8.094 1 93.94 78 VAL A C 1
ATOM 631 O O . VAL A 1 78 ? -2.332 4.785 8.109 1 93.94 78 VAL A O 1
ATOM 634 N N . PRO A 1 79 ? -1.376 6.676 7.32 1 95.25 79 PRO A N 1
ATOM 635 C CA . PRO A 1 79 ? -2.537 6.98 6.48 1 95.25 79 PRO A CA 1
ATOM 636 C C . PRO A 1 79 ? -2.605 6.102 5.234 1 95.25 79 PRO A C 1
ATOM 638 O O . PRO A 1 79 ? -1.604 5.496 4.844 1 95.25 79 PRO A O 1
ATOM 641 N N . ASP A 1 80 ? -3.748 6.035 4.641 1 96 80 ASP A N 1
ATOM 642 C CA . ASP A 1 80 ? -3.875 5.289 3.391 1 96 80 ASP A CA 1
ATOM 643 C C . ASP A 1 80 ? -3.17 6.012 2.246 1 96 80 ASP A C 1
ATOM 645 O O . ASP A 1 80 ? -2.537 5.375 1.4 1 96 80 ASP A O 1
ATOM 649 N N . LEU A 1 81 ? -3.322 7.25 2.102 1 97 81 LEU A N 1
ATOM 650 C CA . LEU A 1 81 ? -2.523 8.07 1.195 1 97 81 LEU A CA 1
ATOM 651 C C . LEU A 1 81 ? -2.537 9.531 1.626 1 97 81 LEU A C 1
ATOM 653 O O . LEU A 1 81 ? -3.477 9.977 2.283 1 97 81 LEU A O 1
ATOM 657 N N . PHE A 1 82 ? -1.523 10.234 1.289 1 98.06 82 PHE A N 1
ATOM 658 C CA . PHE A 1 82 ? -1.454 11.664 1.581 1 98.06 82 PHE A CA 1
ATOM 659 C C . PHE A 1 82 ? -0.56 12.375 0.576 1 98.06 82 PHE A C 1
ATOM 661 O O . PHE A 1 82 ? 0.229 11.742 -0.125 1 98.06 82 PHE A O 1
ATOM 668 N N . VAL A 1 83 ? -0.766 13.664 0.47 1 98.25 83 VAL A N 1
ATOM 669 C CA . VAL A 1 83 ? -0.059 14.492 -0.5 1 98.25 83 VAL A CA 1
ATOM 670 C C . VAL A 1 83 ? 0.701 15.602 0.224 1 98.25 83 VAL A C 1
ATOM 672 O O . VAL A 1 83 ? 0.175 16.219 1.155 1 98.25 83 VAL A O 1
ATOM 675 N N . ILE A 1 84 ? 1.897 15.781 -0.179 1 97.06 84 ILE A N 1
ATOM 676 C CA . ILE A 1 84 ? 2.723 16.891 0.276 1 97.06 84 ILE A CA 1
ATOM 677 C C . ILE A 1 84 ? 3.172 17.734 -0.923 1 97.06 84 ILE A C 1
ATOM 679 O O . ILE A 1 84 ? 3.598 17.188 -1.942 1 97.06 84 ILE A O 1
ATOM 683 N N . CYS A 1 85 ? 3.07 19.047 -0.796 1 96.88 85 CYS A N 1
ATOM 684 C CA . CYS A 1 85 ? 3.453 19.922 -1.89 1 96.88 85 CYS A CA 1
ATOM 685 C C . CYS A 1 85 ? 4.75 20.656 -1.569 1 96.88 85 CYS A C 1
ATOM 687 O O . CYS A 1 85 ? 5.043 20.938 -0.404 1 96.88 85 CYS A O 1
ATOM 689 N N . ASP A 1 86 ? 5.531 20.906 -2.584 1 95.31 86 ASP A N 1
ATOM 690 C CA . ASP A 1 86 ? 6.695 21.781 -2.578 1 95.31 86 ASP A CA 1
ATOM 691 C C . ASP A 1 86 ? 7.781 21.25 -1.646 1 95.31 86 ASP A C 1
ATOM 693 O O . ASP A 1 86 ? 8.5 22.031 -1.011 1 95.31 86 ASP A O 1
ATOM 697 N N . ASN A 1 87 ? 7.801 20 -1.423 1 90.25 87 ASN A N 1
ATOM 698 C CA . ASN A 1 87 ? 8.812 19.312 -0.627 1 90.25 87 ASN A CA 1
ATOM 699 C C . ASN A 1 87 ? 8.906 19.891 0.783 1 90.25 87 ASN A C 1
ATOM 701 O O . ASN A 1 87 ? 10 20.016 1.338 1 90.25 87 ASN A O 1
ATOM 705 N N . LYS A 1 88 ? 7.727 20.219 1.276 1 92.69 88 LYS A N 1
ATOM 706 C CA . LYS A 1 88 ? 7.68 20.734 2.637 1 92.69 88 LYS A CA 1
ATOM 707 C C . LYS A 1 88 ? 7.617 19.609 3.662 1 92.69 88 LYS A C 1
ATOM 709 O O . LYS A 1 88 ? 6.66 19.516 4.434 1 92.69 88 LYS A O 1
ATOM 714 N N . PHE A 1 89 ? 8.625 18.781 3.588 1 95.38 89 PHE A N 1
ATOM 715 C CA . PHE A 1 89 ? 8.75 17.672 4.539 1 95.38 89 PHE A CA 1
ATOM 716 C C . PHE A 1 89 ? 10.211 17.375 4.836 1 95.38 89 PHE A C 1
ATOM 718 O O . PHE A 1 89 ? 11.102 17.875 4.137 1 95.38 89 PHE A O 1
ATOM 725 N N . GLU A 1 90 ? 10.438 16.75 5.918 1 94.19 90 GLU A N 1
ATOM 726 C CA . GLU A 1 90 ? 11.734 16.172 6.242 1 94.19 90 GLU A CA 1
ATOM 727 C C . GLU A 1 90 ? 11.641 14.648 6.352 1 94.19 90 GLU A C 1
ATOM 729 O O . GLU A 1 90 ? 10.672 14.117 6.898 1 94.19 90 GLU A O 1
ATOM 734 N N . LEU A 1 91 ? 12.617 13.992 5.738 1 94.12 91 LEU A N 1
ATOM 735 C CA . LEU A 1 91 ? 12.758 12.555 5.93 1 94.12 91 LEU A CA 1
ATOM 736 C C . LEU A 1 91 ? 13.672 12.25 7.109 1 94.12 91 LEU A C 1
ATOM 738 O O . LEU A 1 91 ? 14.859 12.586 7.082 1 94.12 91 LEU A O 1
ATOM 742 N N . VAL A 1 92 ? 13.18 11.68 8.133 1 92.69 92 VAL A N 1
ATOM 743 C CA . VAL A 1 92 ? 13.953 11.258 9.297 1 92.69 92 VAL A CA 1
ATOM 744 C C . VAL A 1 92 ? 13.781 9.758 9.516 1 92.69 92 VAL A C 1
ATOM 746 O O . VAL A 1 92 ? 12.703 9.297 9.914 1 92.69 92 VAL A O 1
ATOM 749 N N . GLY A 1 93 ? 14.922 8.977 9.258 1 89.25 93 GLY A N 1
ATOM 750 C CA . GLY A 1 93 ? 14.742 7.531 9.211 1 89.25 93 GLY A CA 1
ATOM 751 C C . GLY A 1 93 ? 13.758 7.09 8.141 1 89.25 93 GLY A C 1
ATOM 752 O O . GLY A 1 93 ? 13.938 7.395 6.961 1 89.25 93 GLY A O 1
ATOM 753 N N . ASN A 1 94 ? 12.703 6.48 8.625 1 89.81 94 ASN A N 1
ATOM 754 C CA . ASN A 1 94 ? 11.688 6.031 7.676 1 89.81 94 ASN A CA 1
ATOM 755 C C . ASN A 1 94 ? 10.438 6.895 7.746 1 89.81 94 ASN A C 1
ATOM 757 O O . ASN A 1 94 ? 9.422 6.578 7.121 1 89.81 94 ASN A O 1
ATOM 761 N N . ASN A 1 95 ? 10.516 7.977 8.461 1 93.44 95 ASN A N 1
ATOM 762 C CA . ASN A 1 95 ? 9.344 8.828 8.664 1 93.44 95 ASN A CA 1
ATOM 763 C C . ASN A 1 95 ? 9.367 10.039 7.73 1 93.44 95 ASN A C 1
ATOM 765 O O . ASN A 1 95 ? 10.414 10.648 7.523 1 93.44 95 ASN A O 1
ATOM 769 N N . ILE A 1 96 ? 8.242 10.305 7.223 1 96 96 ILE A N 1
ATOM 770 C CA . ILE A 1 96 ? 8 11.609 6.625 1 96 96 ILE A CA 1
ATOM 771 C C . ILE A 1 96 ? 7.434 12.562 7.676 1 96 96 ILE A C 1
ATOM 773 O O . ILE A 1 96 ? 6.379 12.297 8.258 1 96 96 ILE A O 1
ATOM 777 N N . VAL A 1 97 ? 8.18 13.609 7.914 1 95.5 97 VAL A N 1
ATOM 778 C CA . VAL A 1 97 ? 7.758 14.609 8.891 1 95.5 97 VAL A CA 1
ATOM 779 C C . VAL A 1 97 ? 7.195 15.836 8.164 1 95.5 97 VAL A C 1
ATOM 781 O O . VAL A 1 97 ? 7.906 16.5 7.402 1 95.5 97 VAL A O 1
ATOM 784 N N . CYS A 1 98 ? 5.934 16.141 8.422 1 95 98 CYS A N 1
ATOM 785 C CA . CYS A 1 98 ? 5.332 17.281 7.73 1 95 98 CYS A CA 1
ATOM 786 C C . CYS A 1 98 ? 3.953 17.594 8.297 1 95 98 CYS A C 1
ATOM 788 O O . CYS A 1 98 ? 3.428 16.844 9.125 1 95 98 CYS A O 1
ATOM 790 N N . ILE A 1 99 ? 3.492 18.766 7.945 1 91.19 99 ILE A N 1
ATOM 791 C CA . ILE A 1 99 ? 2.062 19.047 7.984 1 91.19 99 ILE A CA 1
ATOM 792 C C . ILE A 1 99 ? 1.451 18.828 6.605 1 91.19 99 ILE A C 1
ATOM 794 O O . ILE A 1 99 ? 1.915 19.391 5.613 1 91.19 99 ILE A O 1
ATOM 798 N N . LEU A 1 100 ? 0.51 18.047 6.461 1 93.44 100 LEU A N 1
ATOM 799 C CA . LEU A 1 100 ? 0.009 17.531 5.188 1 93.44 100 LEU A CA 1
ATOM 800 C C . LEU A 1 100 ? -0.846 18.578 4.48 1 93.44 100 LEU A C 1
ATOM 802 O O . LEU A 1 100 ? -1.568 19.344 5.129 1 93.44 100 LEU A O 1
ATOM 806 N N . ASP A 1 101 ? -0.727 18.609 3.139 1 96.81 101 ASP A N 1
ATOM 807 C CA . ASP A 1 101 ? -1.644 19.391 2.311 1 96.81 101 ASP A CA 1
ATOM 808 C C . ASP A 1 101 ? -2.965 18.641 2.109 1 96.81 101 ASP A C 1
ATOM 810 O O . ASP A 1 101 ? -4.027 19.266 2.053 1 96.81 101 ASP A O 1
ATOM 814 N N . PHE A 1 102 ? -2.852 17.359 1.967 1 98.5 102 PHE A N 1
ATOM 815 C CA . PHE A 1 102 ? -4.008 16.516 1.718 1 98.5 102 PHE A CA 1
ATOM 816 C C . PHE A 1 102 ? -3.812 15.141 2.352 1 98.5 102 PHE A C 1
ATOM 818 O O . PHE A 1 102 ? -2.713 14.578 2.314 1 98.5 102 PHE A O 1
ATOM 825 N N . ILE A 1 103 ? -4.875 14.586 2.932 1 98.25 103 ILE A N 1
ATOM 826 C CA . ILE A 1 103 ? -4.848 13.219 3.443 1 98.25 103 ILE A CA 1
ATOM 827 C C . ILE A 1 103 ? -6.176 12.531 3.15 1 98.25 103 ILE A C 1
ATOM 829 O O . ILE A 1 103 ? -7.238 13.156 3.219 1 98.25 103 ILE A O 1
ATOM 833 N N . CYS A 1 104 ? -6.137 11.25 2.811 1 98.38 104 CYS A N 1
ATOM 834 C CA . CYS A 1 104 ? -7.312 10.43 2.535 1 98.38 104 CYS A CA 1
ATOM 835 C C . CYS A 1 104 ? -7.289 9.148 3.354 1 98.38 104 CYS A C 1
ATOM 837 O O . CYS A 1 104 ? -6.281 8.438 3.369 1 98.38 104 CYS A O 1
ATOM 839 N N . GLU A 1 105 ? -8.32 8.891 4.051 1 98.06 105 GLU A N 1
ATOM 840 C CA . GLU A 1 105 ? -8.523 7.637 4.777 1 98.06 105 GLU A CA 1
ATOM 841 C C . GLU A 1 105 ? -9.672 6.828 4.168 1 98.06 105 GLU A C 1
ATOM 843 O O . GLU A 1 105 ? -10.703 7.391 3.803 1 98.06 105 GLU A O 1
ATOM 848 N N . ILE A 1 106 ? -9.469 5.609 3.984 1 97.44 106 ILE A N 1
ATOM 849 C CA . ILE A 1 106 ? -10.492 4.688 3.516 1 97.44 106 ILE A CA 1
ATOM 850 C C . ILE A 1 106 ? -11.031 3.875 4.691 1 97.44 106 ILE A C 1
ATOM 852 O O . ILE A 1 106 ? -10.273 3.199 5.391 1 97.44 106 ILE A O 1
ATOM 856 N N . VAL A 1 107 ? -12.305 3.912 4.906 1 94.31 107 VAL A N 1
ATOM 857 C CA . VAL A 1 107 ? -12.938 3.408 6.117 1 94.31 107 VAL A CA 1
ATOM 858 C C . VAL A 1 107 ? -13.383 1.963 5.906 1 94.31 107 VAL A C 1
ATOM 860 O O . VAL A 1 107 ? -13.93 1.624 4.855 1 94.31 107 VAL A O 1
ATOM 863 N N . SER A 1 108 ? -13.016 1.201 6.844 1 85.12 108 SER A N 1
ATOM 864 C CA . SER A 1 108 ? -13.594 -0.129 6.984 1 85.12 108 SER A CA 1
ATOM 865 C C . SER A 1 108 ? -14.688 -0.146 8.055 1 85.12 108 SER A C 1
ATOM 867 O O . SER A 1 108 ? -14.836 0.816 8.805 1 85.12 108 SER A O 1
ATOM 869 N N . PRO A 1 109 ? -15.461 -1.246 8.125 1 83.31 109 PRO A N 1
ATOM 870 C CA . PRO A 1 109 ? -16.5 -1.318 9.148 1 83.31 109 PRO A CA 1
ATOM 871 C C . PRO A 1 109 ? -15.945 -1.144 10.562 1 83.31 109 PRO A C 1
ATOM 873 O O . PRO A 1 109 ? -16.594 -0.528 11.414 1 83.31 109 PRO A O 1
ATOM 876 N N . SER A 1 110 ? -14.734 -1.562 10.812 1 83.12 110 SER A N 1
ATOM 877 C CA . SER A 1 110 ? -14.156 -1.558 12.156 1 83.12 110 SER A CA 1
ATOM 878 C C . SER A 1 110 ? -13.461 -0.235 12.453 1 83.12 110 SER A C 1
ATOM 880 O O . SER A 1 110 ? -13.039 0.009 13.586 1 83.12 110 SER A O 1
ATOM 882 N N . SER A 1 111 ? -13.383 0.648 11.461 1 89.81 111 SER A N 1
ATOM 883 C CA . SER A 1 111 ? -12.562 1.834 11.672 1 89.81 111 SER A CA 1
ATOM 884 C C . SER A 1 111 ? -13.398 3.109 11.586 1 89.81 111 SER A C 1
ATOM 886 O O . SER A 1 111 ? -12.844 4.207 11.492 1 89.81 111 SER A O 1
ATOM 888 N N . ILE A 1 112 ? -14.672 3.027 11.617 1 89.44 112 ILE A N 1
ATOM 889 C CA . ILE A 1 112 ? -15.57 4.156 11.422 1 89.44 112 ILE A CA 1
ATOM 890 C C . ILE A 1 112 ? -15.273 5.238 12.461 1 89.44 112 ILE A C 1
ATOM 892 O O . ILE A 1 112 ? -15.039 6.398 12.109 1 89.44 112 ILE A O 1
ATOM 896 N N . LYS A 1 113 ? -15.32 4.898 13.719 1 90.75 113 LYS A N 1
ATOM 897 C CA . LYS A 1 113 ? -15.047 5.871 14.773 1 90.75 113 LYS A CA 1
ATOM 898 C C . LYS A 1 113 ? -13.633 6.438 14.648 1 90.75 113 LYS A C 1
ATOM 900 O O . LYS A 1 113 ? -13.422 7.641 14.82 1 90.75 113 LYS A O 1
ATOM 905 N N . MET A 1 114 ? -12.719 5.582 14.352 1 93.06 114 MET A N 1
ATOM 906 C CA . MET A 1 114 ? -11.32 5.984 14.188 1 93.06 114 MET A CA 1
ATOM 907 C C . MET A 1 114 ? -11.195 7.086 13.141 1 93.06 114 MET A C 1
ATOM 909 O O . MET A 1 114 ? -10.625 8.141 13.414 1 93.06 114 MET A O 1
ATOM 913 N N . GLU A 1 115 ? -11.719 6.93 11.992 1 93.81 115 GLU A N 1
ATOM 914 C CA . GLU A 1 115 ? -11.555 7.879 10.898 1 93.81 115 GLU A CA 1
ATOM 915 C C . GLU A 1 115 ? -12.469 9.086 11.07 1 93.81 115 GLU A C 1
ATOM 917 O O . GLU A 1 115 ? -12.086 10.219 10.758 1 93.81 115 GLU A O 1
ATOM 922 N N . ASN A 1 116 ? -13.633 8.891 11.68 1 93.69 116 ASN A N 1
ATOM 923 C CA . ASN A 1 116 ? -14.648 9.938 11.703 1 93.69 116 ASN A CA 1
ATOM 924 C C . ASN A 1 116 ? -14.516 10.82 12.938 1 93.69 116 ASN A C 1
ATOM 926 O O . ASN A 1 116 ? -15.078 11.914 12.992 1 93.69 116 ASN A O 1
ATOM 930 N N . THR A 1 117 ? -13.828 10.383 13.883 1 94.31 117 THR A N 1
ATOM 931 C CA . THR A 1 117 ? -13.742 11.156 15.117 1 94.31 117 THR A CA 1
ATOM 932 C C . THR A 1 117 ? -12.281 11.391 15.508 1 94.31 117 THR A C 1
ATOM 934 O O . THR A 1 117 ? -11.781 12.508 15.398 1 94.31 117 THR A O 1
ATOM 937 N N . ILE A 1 118 ? -11.578 10.32 15.781 1 95.19 118 ILE A N 1
ATOM 938 C CA . ILE A 1 118 ? -10.25 10.414 16.375 1 95.19 118 ILE A CA 1
ATOM 939 C C . ILE A 1 118 ? -9.273 11.031 15.383 1 95.19 118 ILE A C 1
ATOM 941 O O . ILE A 1 118 ? -8.664 12.07 15.648 1 95.19 118 ILE A O 1
ATOM 945 N N . LYS A 1 119 ? -9.172 10.461 14.234 1 95.81 119 LYS A N 1
ATOM 946 C CA . LYS A 1 119 ? -8.227 10.961 13.242 1 95.81 119 LYS A CA 1
ATOM 947 C C . LYS A 1 119 ? -8.703 12.281 12.648 1 95.81 119 LYS A C 1
ATOM 949 O O . LYS A 1 119 ? -7.895 13.164 12.344 1 95.81 119 LYS A O 1
ATOM 954 N N . LYS A 1 120 ? -9.977 12.352 12.5 1 95.69 120 LYS A N 1
ATOM 955 C CA . LYS A 1 120 ? -10.523 13.609 12 1 95.69 120 LYS A CA 1
ATOM 956 C C . LYS A 1 120 ? -10.102 14.781 12.883 1 95.69 120 LYS A C 1
ATOM 958 O O . LYS A 1 120 ? -9.57 15.781 12.383 1 95.69 120 LYS A O 1
ATOM 963 N N . GLU A 1 121 ? -10.297 14.633 14.148 1 95.81 121 GLU A N 1
ATOM 964 C CA . GLU A 1 121 ? -9.938 15.695 15.086 1 95.81 121 GLU A CA 1
ATOM 965 C C . GLU A 1 121 ? -8.438 15.984 15.031 1 95.81 121 GLU A C 1
ATOM 967 O O . GLU A 1 121 ? -8.031 17.156 15 1 95.81 121 GLU A O 1
ATOM 972 N N . LEU A 1 122 ? -7.66 14.969 14.961 1 95.56 122 LEU A N 1
ATOM 973 C CA . LEU A 1 122 ? -6.211 15.117 14.898 1 95.56 122 LEU A CA 1
ATOM 974 C C . LEU A 1 122 ? -5.797 15.898 13.656 1 95.56 122 LEU A C 1
ATOM 976 O O . LEU A 1 122 ? -5.055 16.875 13.758 1 95.56 122 LEU A O 1
ATOM 980 N N . TYR A 1 123 ? -6.273 15.469 12.477 1 96.31 123 TYR A N 1
ATOM 981 C CA . TYR A 1 123 ? -5.859 16.078 11.211 1 96.31 123 TYR A CA 1
ATOM 982 C C . TYR A 1 123 ? -6.32 17.516 11.117 1 96.31 123 TYR A C 1
ATOM 984 O O . TYR A 1 123 ? -5.559 18.391 10.703 1 96.31 123 TYR A O 1
ATOM 992 N N . LEU A 1 124 ? -7.551 17.766 11.539 1 94.81 124 LEU A N 1
ATOM 993 C CA . LEU A 1 124 ? -8.07 19.141 11.492 1 94.81 124 LEU A CA 1
ATOM 994 C C . LEU A 1 124 ? -7.328 20.031 12.469 1 94.81 124 LEU A C 1
ATOM 996 O O . LEU A 1 124 ? -6.984 21.172 12.133 1 94.81 124 LEU A O 1
ATOM 1000 N N . ASP A 1 125 ? -6.992 19.516 13.641 1 94.19 125 ASP A N 1
ATOM 1001 C CA . ASP A 1 125 ? -6.277 20.281 14.664 1 94.19 125 ASP A CA 1
ATOM 1002 C C . ASP A 1 125 ? -4.855 20.609 14.203 1 94.19 125 ASP A C 1
ATOM 1004 O O . ASP A 1 125 ? -4.312 21.656 14.555 1 94.19 125 ASP A O 1
ATOM 1008 N N . LYS A 1 126 ? -4.262 19.734 13.461 1 93.75 126 LYS A N 1
ATOM 1009 C CA . LYS A 1 126 ? -2.871 19.891 13.039 1 93.75 126 LYS A CA 1
ATOM 1010 C C . LYS A 1 126 ? -2.773 20.766 11.797 1 93.75 126 LYS A C 1
ATOM 1012 O O . LYS A 1 126 ? -1.673 21.094 11.344 1 93.75 126 LYS A O 1
ATOM 1017 N N . GLY A 1 127 ? -3.91 21.094 11.195 1 93.19 127 GLY A N 1
ATOM 1018 C CA . GLY A 1 127 ? -3.91 22.062 10.117 1 93.19 127 GLY A CA 1
ATOM 1019 C C . GLY A 1 127 ? -3.83 21.422 8.742 1 93.19 127 GLY A C 1
ATOM 1020 O O . GLY A 1 127 ? -3.359 22.062 7.789 1 93.19 127 GLY A O 1
ATOM 1021 N N . VAL A 1 128 ? -4.203 20.219 8.609 1 95.69 128 VAL A N 1
ATOM 1022 C CA . VAL A 1 128 ? -4.316 19.594 7.289 1 95.69 128 VAL A CA 1
ATOM 1023 C C . VAL A 1 128 ? -5.289 20.406 6.426 1 95.69 128 VAL A C 1
ATOM 1025 O O . VAL A 1 128 ? -6.383 20.75 6.871 1 95.69 128 VAL A O 1
ATOM 1028 N N . LYS A 1 129 ? -4.891 20.656 5.188 1 96.81 129 LYS A N 1
ATOM 1029 C CA . LYS A 1 129 ? -5.688 21.562 4.355 1 96.81 129 LYS A CA 1
ATOM 1030 C C . LYS A 1 129 ? -6.957 20.859 3.867 1 96.81 129 LYS A C 1
ATOM 1032 O O . LYS A 1 129 ? -8.023 21.484 3.824 1 96.81 129 LYS A O 1
ATOM 1037 N N . GLU A 1 130 ? -6.855 19.703 3.445 1 98.5 130 GLU A N 1
ATOM 1038 C CA . GLU A 1 130 ? -8.008 18.953 2.957 1 98.5 130 GLU A CA 1
ATOM 1039 C C . GLU A 1 130 ? -7.938 17.484 3.408 1 98.5 130 GLU A C 1
ATOM 1041 O O . GLU A 1 130 ? -6.898 16.844 3.273 1 98.5 130 GLU A O 1
ATOM 1046 N N . TYR A 1 131 ? -9.047 17.031 4.035 1 98.31 131 TYR A N 1
ATOM 1047 C CA . TYR A 1 131 ? -9.148 15.672 4.574 1 98.31 131 TYR A CA 1
ATOM 1048 C C . TYR A 1 131 ? -10.336 14.938 3.965 1 98.31 131 TYR A C 1
ATOM 1050 O O . TYR A 1 131 ? -11.461 15.438 3.98 1 98.31 131 TYR A O 1
ATOM 1058 N N . TRP A 1 132 ? -10.07 13.719 3.357 1 98.75 132 TRP A N 1
ATOM 1059 C CA . TRP A 1 132 ? -11.109 12.883 2.768 1 98.75 132 TRP A CA 1
ATOM 1060 C C . TRP A 1 132 ? -11.312 11.617 3.594 1 98.75 132 TRP A C 1
ATOM 1062 O O . TRP A 1 132 ? -10.352 10.992 4.039 1 98.75 132 TRP A O 1
ATOM 1072 N N . ILE A 1 133 ? -12.531 11.32 3.836 1 98.38 133 ILE A N 1
ATOM 1073 C CA . ILE A 1 133 ? -12.922 10.008 4.34 1 98.38 133 ILE A CA 1
ATOM 1074 C C . ILE A 1 133 ? -13.742 9.273 3.279 1 98.38 133 ILE A C 1
ATOM 1076 O O . ILE A 1 133 ? -14.828 9.719 2.904 1 98.38 133 ILE A O 1
ATOM 1080 N N . VAL A 1 134 ? -13.234 8.172 2.809 1 98.38 134 VAL A N 1
ATOM 1081 C CA . VAL A 1 134 ? -13.914 7.383 1.786 1 98.38 134 VAL A CA 1
ATOM 1082 C C . VAL A 1 134 ? -14.438 6.082 2.395 1 98.38 134 VAL A C 1
ATOM 1084 O O . VAL A 1 134 ? -13.656 5.289 2.932 1 98.38 134 VAL A O 1
ATOM 1087 N N . ASN A 1 135 ? -15.703 5.871 2.344 1 96.94 135 ASN A N 1
ATOM 1088 C CA . ASN A 1 135 ? -16.375 4.688 2.883 1 96.94 135 ASN A CA 1
ATOM 1089 C C . ASN A 1 135 ? -16.938 3.805 1.774 1 96.94 135 ASN A C 1
ATOM 1091 O O . ASN A 1 135 ? -17.953 4.141 1.16 1 96.94 135 ASN A O 1
ATOM 1095 N N . TYR A 1 136 ? -16.281 2.678 1.549 1 95.44 136 TYR A N 1
ATOM 1096 C CA . TYR A 1 136 ? -16.703 1.854 0.423 1 95.44 136 TYR A CA 1
ATOM 1097 C C . TYR A 1 136 ? -17.938 1.023 0.792 1 95.44 136 TYR A C 1
ATOM 1099 O O . TYR A 1 136 ? -18.594 0.464 -0.084 1 95.44 136 TYR A O 1
ATOM 1107 N N . LEU A 1 137 ? -18.25 0.875 2.066 1 93.62 137 LEU A N 1
ATOM 1108 C CA . LEU A 1 137 ? -19.469 0.161 2.469 1 93.62 137 LEU A CA 1
ATOM 1109 C C . LEU A 1 137 ? -20.703 0.979 2.148 1 93.62 137 LEU A C 1
ATOM 1111 O O . LEU A 1 137 ? -21.625 0.483 1.497 1 93.62 137 LEU A O 1
ATOM 1115 N N . ASP A 1 138 ? -20.688 2.211 2.584 1 94.56 138 ASP A N 1
ATOM 1116 C CA . ASP A 1 138 ? -21.812 3.104 2.336 1 94.56 138 ASP A CA 1
ATOM 1117 C C . ASP A 1 138 ? -21.672 3.818 0.996 1 94.56 138 ASP A C 1
ATOM 1119 O O . ASP A 1 138 ? -22.578 4.523 0.557 1 94.56 138 ASP A O 1
ATOM 1123 N N . LYS A 1 139 ? -20.531 3.664 0.384 1 96.38 139 LYS A N 1
ATOM 1124 C CA . LYS A 1 139 ? -20.219 4.289 -0.896 1 96.38 139 LYS A CA 1
ATOM 1125 C C . LYS A 1 139 ? -20.344 5.805 -0.817 1 96.38 139 LYS A C 1
ATOM 1127 O O . LYS A 1 139 ? -21.031 6.418 -1.641 1 96.38 139 LYS A O 1
ATOM 1132 N N . THR A 1 140 ? -19.641 6.391 0.146 1 97.56 140 THR A N 1
ATOM 1133 C CA . THR A 1 140 ? -19.672 7.836 0.361 1 97.56 140 THR A CA 1
ATOM 1134 C C . THR A 1 140 ? -18.25 8.391 0.455 1 97.56 140 THR A C 1
ATOM 1136 O O . THR A 1 140 ? -17.312 7.652 0.72 1 97.56 140 THR A O 1
ATOM 1139 N N . ILE A 1 141 ? -18.141 9.656 0.161 1 98.44 141 ILE A N 1
ATOM 1140 C CA . ILE A 1 141 ? -16.922 10.438 0.328 1 98.44 141 ILE A CA 1
ATOM 1141 C C . ILE A 1 141 ? -17.219 11.688 1.151 1 98.44 141 ILE A C 1
ATOM 1143 O O . ILE A 1 141 ? -18.031 12.531 0.746 1 98.44 141 ILE A O 1
ATOM 1147 N N . LYS A 1 142 ? -16.672 11.805 2.303 1 98.38 142 LYS A N 1
ATOM 1148 C CA . LYS A 1 142 ? -16.719 13.023 3.111 1 98.38 142 LYS A CA 1
ATOM 1149 C C . LYS A 1 142 ? -15.492 13.891 2.891 1 98.38 142 LYS A C 1
ATOM 1151 O O . LYS A 1 142 ? -14.359 13.406 2.998 1 98.38 142 LYS A O 1
ATOM 1156 N N . VAL A 1 143 ? -15.75 15.102 2.557 1 98.69 143 VAL A N 1
ATOM 1157 C CA . VAL A 1 143 ? -14.672 16.047 2.266 1 98.69 143 VAL A CA 1
ATOM 1158 C C . VAL A 1 143 ? -14.648 17.141 3.316 1 98.69 143 VAL A C 1
ATOM 1160 O O . VAL A 1 143 ? -15.664 17.812 3.545 1 98.69 143 VAL A O 1
ATOM 1163 N N . TYR A 1 144 ? -13.547 17.281 3.949 1 98.31 144 TYR A N 1
ATOM 1164 C CA . TYR A 1 144 ? -13.297 18.406 4.848 1 98.31 144 TYR A CA 1
ATOM 1165 C C . TYR A 1 144 ? -12.305 19.391 4.238 1 98.31 144 TYR A C 1
ATOM 1167 O O . TYR A 1 144 ? -11.148 19.031 3.998 1 98.31 144 TYR A O 1
ATOM 1175 N N . PHE A 1 145 ? -12.703 20.547 4.016 1 97.88 145 PHE A N 1
ATOM 1176 C CA . PHE A 1 145 ? -11.898 21.594 3.381 1 97.88 145 PHE A CA 1
ATOM 1177 C C . PHE A 1 145 ? -12.375 22.969 3.809 1 97.88 145 PHE A C 1
ATOM 1179 O O . PHE A 1 145 ? -13.578 23.25 3.809 1 97.88 145 PHE A O 1
ATOM 1186 N N . GLU A 1 146 ? -11.414 23.828 4.254 1 95.88 146 GLU A N 1
ATOM 1187 C CA . GLU A 1 146 ? -11.711 25.203 4.68 1 95.88 146 GLU A CA 1
ATOM 1188 C C . GLU A 1 146 ? -12.836 25.219 5.719 1 95.88 146 GLU A C 1
ATOM 1190 O O . GLU A 1 146 ? -13.797 25.984 5.578 1 95.88 146 GLU A O 1
ATOM 1195 N N . ASN A 1 147 ? -12.797 24.312 6.629 1 92.56 147 ASN A N 1
ATOM 1196 C CA . ASN A 1 147 ? -13.695 24.219 7.773 1 92.56 147 ASN A CA 1
ATOM 1197 C C . ASN A 1 147 ? -15.109 23.859 7.348 1 92.56 147 ASN A C 1
ATOM 1199 O O . ASN A 1 147 ? -16.078 24.141 8.07 1 92.56 147 ASN A O 1
ATOM 1203 N N . LYS A 1 148 ? -15.258 23.312 6.199 1 97 148 LYS A N 1
ATOM 1204 C CA . LYS A 1 148 ? -16.531 22.812 5.723 1 97 148 LYS A CA 1
ATOM 1205 C C . LYS A 1 148 ? -16.5 21.297 5.527 1 97 148 LYS A C 1
ATOM 1207 O O . LYS A 1 148 ? -15.453 20.75 5.172 1 97 148 LYS A O 1
ATOM 1212 N N . GLU A 1 149 ? -17.562 20.734 5.797 1 96.94 149 GLU A N 1
ATOM 1213 C CA . GLU A 1 149 ? -17.766 19.312 5.543 1 96.94 149 GLU A CA 1
ATOM 1214 C C . GLU A 1 149 ? -18.797 19.094 4.434 1 96.94 149 GLU A C 1
ATOM 1216 O O . GLU A 1 149 ? -19.922 19.609 4.504 1 96.94 149 GLU A O 1
ATOM 1221 N N . ILE A 1 150 ? -18.453 18.453 3.393 1 98.25 150 ILE A N 1
ATOM 1222 C CA . ILE A 1 150 ? -19.359 18.141 2.289 1 98.25 150 ILE A CA 1
ATOM 1223 C C . ILE A 1 150 ? -19.391 16.641 2.07 1 98.25 150 ILE A C 1
ATOM 1225 O O . ILE A 1 150 ? -18.359 15.977 2.049 1 98.25 150 ILE A O 1
ATOM 1229 N N . ASN A 1 151 ? -20.562 16.125 1.897 1 98.19 151 ASN A N 1
ATOM 1230 C CA . ASN A 1 151 ? -20.75 14.703 1.676 1 98.19 151 ASN A CA 1
ATOM 1231 C C . ASN A 1 151 ? -21.109 14.398 0.224 1 98.19 151 ASN A C 1
ATOM 1233 O O . ASN A 1 151 ? -22 15.047 -0.345 1 98.19 151 ASN A O 1
ATOM 1237 N N . PHE A 1 152 ? -20.406 13.469 -0.349 1 98.69 152 PHE A N 1
ATOM 1238 C CA . PHE A 1 152 ? -20.672 12.984 -1.699 1 98.69 152 PHE A CA 1
ATOM 1239 C C . PHE A 1 152 ? -20.938 11.484 -1.69 1 98.69 152 PHE A C 1
ATOM 1241 O O . PHE A 1 152 ? -20.75 10.82 -0.67 1 98.69 152 PHE A O 1
ATOM 1248 N N . SER A 1 153 ? -21.484 11.016 -2.799 1 98.44 153 SER A N 1
ATOM 1249 C CA . SER A 1 153 ? -21.562 9.586 -3.047 1 98.44 153 SER A CA 1
ATOM 1250 C C . SER A 1 153 ? -20.594 9.156 -4.141 1 98.44 153 SER A C 1
ATOM 1252 O O . SER A 1 153 ? -20 9.992 -4.809 1 98.44 153 SER A O 1
ATOM 1254 N N . PHE A 1 154 ? -20.422 7.855 -4.25 1 98.19 154 PHE A N 1
ATOM 1255 C CA . PHE A 1 154 ? -19.547 7.312 -5.293 1 98.19 154 PHE A CA 1
ATOM 1256 C C . PHE A 1 154 ? -20.078 7.688 -6.676 1 98.19 154 PHE A C 1
ATOM 1258 O O . PHE A 1 154 ? -19.328 7.617 -7.66 1 98.19 154 PHE A O 1
ATOM 1265 N N . GLU A 1 155 ? -21.344 8.156 -6.816 1 98.19 155 GLU A N 1
ATOM 1266 C CA . GLU A 1 155 ? -21.938 8.531 -8.094 1 98.19 155 GLU A CA 1
ATOM 1267 C C . GLU A 1 155 ? -21.516 9.938 -8.508 1 98.19 155 GLU A C 1
ATOM 1269 O O . GLU A 1 155 ? -21.719 10.344 -9.656 1 98.19 155 GLU A O 1
ATOM 1274 N N . ASP A 1 156 ? -20.953 10.656 -7.586 1 98.5 156 ASP A N 1
ATOM 1275 C CA . ASP A 1 156 ? -20.609 12.055 -7.824 1 98.5 156 ASP A CA 1
ATOM 1276 C C . ASP A 1 156 ? -19.188 12.188 -8.336 1 98.5 156 ASP A C 1
ATOM 1278 O O . ASP A 1 156 ? -18.344 11.312 -8.086 1 98.5 156 ASP A O 1
ATOM 1282 N N . GLU A 1 157 ? -18.984 13.188 -9.117 1 98.19 157 GLU A N 1
ATOM 1283 C CA . GLU A 1 157 ? -17.625 13.656 -9.375 1 98.19 157 GLU A CA 1
ATOM 1284 C C . GLU A 1 157 ? -17.156 14.602 -8.273 1 98.19 157 GLU A C 1
ATOM 1286 O O . GLU A 1 157 ? -17.781 15.633 -8.023 1 98.19 157 GLU A O 1
ATOM 1291 N N . VAL A 1 158 ? -16.062 14.258 -7.664 1 98.62 158 VAL A N 1
ATOM 1292 C CA . VAL A 1 158 ? -15.641 15 -6.48 1 98.62 158 VAL A CA 1
ATOM 1293 C C . VAL A 1 158 ? -14.336 15.742 -6.773 1 98.62 158 VAL A C 1
ATOM 1295 O O . VAL A 1 158 ? -13.32 15.117 -7.086 1 98.62 158 VAL A O 1
ATOM 1298 N N . LYS A 1 159 ? -14.359 17 -6.668 1 98.56 159 LYS A N 1
ATOM 1299 C CA . LYS A 1 159 ? -13.172 17.828 -6.879 1 98.56 159 LYS A CA 1
ATOM 1300 C C . LYS A 1 159 ? -12.242 17.766 -5.668 1 98.56 159 LYS A C 1
ATOM 1302 O O . LYS A 1 159 ? -12.695 17.812 -4.527 1 98.56 159 LYS A O 1
ATOM 1307 N N . VAL A 1 160 ? -10.938 17.562 -5.922 1 98.75 160 VAL A N 1
ATOM 1308 C CA . VAL A 1 160 ? -9.93 17.781 -4.887 1 98.75 160 VAL A CA 1
ATOM 1309 C C . VAL A 1 160 ? -9.578 19.266 -4.805 1 98.75 160 VAL A C 1
ATOM 1311 O O . VAL A 1 160 ? -8.898 19.797 -5.688 1 98.75 160 VAL A O 1
ATOM 1314 N N . ASN A 1 161 ? -9.906 19.891 -3.752 1 98.56 161 ASN A N 1
ATOM 1315 C CA . ASN A 1 161 ? -10.023 21.344 -3.709 1 98.56 161 ASN A CA 1
ATOM 1316 C C . ASN A 1 161 ? -8.648 22.016 -3.688 1 98.56 161 ASN A C 1
ATOM 1318 O O . ASN A 1 161 ? -8.5 23.141 -4.16 1 98.56 161 ASN A O 1
ATOM 1322 N N . ILE A 1 162 ? -7.633 21.359 -3.219 1 98 162 ILE A N 1
ATOM 1323 C CA . ILE A 1 162 ? -6.316 21.984 -3.148 1 98 162 ILE A CA 1
ATOM 1324 C C . ILE A 1 162 ? -5.695 22.047 -4.543 1 98 162 ILE A C 1
ATOM 1326 O O . ILE A 1 162 ? -4.676 22.703 -4.746 1 98 162 ILE A O 1
ATOM 1330 N N . PHE A 1 163 ? -6.285 21.344 -5.465 1 98.12 163 PHE A N 1
ATOM 1331 C CA . PHE A 1 163 ? -5.797 21.359 -6.84 1 98.12 163 PHE A CA 1
ATOM 1332 C C . PHE A 1 163 ? -6.812 22.016 -7.766 1 98.12 163 PHE A C 1
ATOM 1334 O O . PHE A 1 163 ? -8.008 22.062 -7.457 1 98.12 163 PHE A O 1
ATOM 1341 N N . ASN A 1 164 ? -6.383 22.469 -8.922 1 95.25 164 ASN A N 1
ATOM 1342 C CA . ASN A 1 164 ? -7.242 23.203 -9.852 1 95.25 164 ASN A CA 1
ATOM 1343 C C . ASN A 1 164 ? -8.047 22.25 -10.734 1 95.25 164 ASN A C 1
ATOM 1345 O O . ASN A 1 164 ? -9.203 22.516 -11.047 1 95.25 164 ASN A O 1
ATOM 1349 N N . ASN A 1 165 ? -7.488 21.156 -11.148 1 96.38 165 ASN A N 1
ATOM 1350 C CA . ASN A 1 165 ? -8.117 20.328 -12.18 1 96.38 165 ASN A CA 1
ATOM 1351 C C . ASN A 1 165 ? -8 18.844 -11.859 1 96.38 165 ASN A C 1
ATOM 1353 O O . ASN A 1 165 ? -7.664 18.047 -12.727 1 96.38 165 ASN A O 1
ATOM 1357 N N . LEU A 1 166 ? -8.203 18.469 -10.617 1 98.25 166 LEU A N 1
ATOM 1358 C CA . LEU A 1 166 ? -8.266 17.047 -10.258 1 98.25 166 LEU A CA 1
ATOM 1359 C C . LEU A 1 166 ? -9.648 16.688 -9.727 1 98.25 166 LEU A C 1
ATOM 1361 O O . LEU A 1 166 ? -10.109 17.266 -8.742 1 98.25 166 LEU A O 1
ATOM 1365 N N . THR A 1 167 ? -10.273 15.844 -10.43 1 98.5 167 THR A N 1
ATOM 1366 C CA . THR A 1 167 ? -11.578 15.336 -10.031 1 98.5 167 THR A CA 1
ATOM 1367 C C . THR A 1 167 ? -11.562 13.812 -9.922 1 98.5 167 THR A C 1
ATOM 1369 O O . THR A 1 167 ? -11.008 13.125 -10.781 1 98.5 167 THR A O 1
ATOM 1372 N N . ILE A 1 168 ? -12.133 13.297 -8.883 1 98.44 168 ILE A N 1
ATOM 1373 C CA . ILE A 1 168 ? -12.18 11.859 -8.617 1 98.44 168 ILE A CA 1
ATOM 1374 C C . ILE A 1 168 ? -13.57 11.32 -8.93 1 98.44 168 ILE A C 1
ATOM 1376 O O . ILE A 1 168 ? -14.578 11.914 -8.539 1 98.44 168 ILE A O 1
ATOM 1380 N N . CYS A 1 169 ? -13.609 10.273 -9.625 1 97.56 169 CYS A N 1
ATOM 1381 C CA . CYS A 1 169 ? -14.852 9.586 -9.969 1 97.56 169 CYS A CA 1
ATOM 1382 C C . CYS A 1 169 ? -14.781 8.109 -9.594 1 97.56 169 CYS A C 1
ATOM 1384 O O . CYS A 1 169 ? -13.961 7.371 -10.133 1 97.56 169 CYS A O 1
ATOM 1386 N N . LEU A 1 170 ? -15.703 7.715 -8.68 1 97.88 170 LEU A N 1
ATOM 1387 C CA . LEU A 1 170 ? -15.703 6.324 -8.242 1 97.88 170 LEU A CA 1
ATOM 1388 C C . LEU A 1 170 ? -16.969 5.609 -8.711 1 97.88 170 LEU A C 1
ATOM 1390 O O . LEU A 1 170 ? -17.266 4.5 -8.266 1 97.88 170 LEU A O 1
ATOM 1394 N N . LYS A 1 171 ? -17.688 6.117 -9.617 1 96.06 171 LYS A N 1
ATOM 1395 C CA . LYS A 1 171 ? -19 5.617 -10.023 1 96.06 171 LYS A 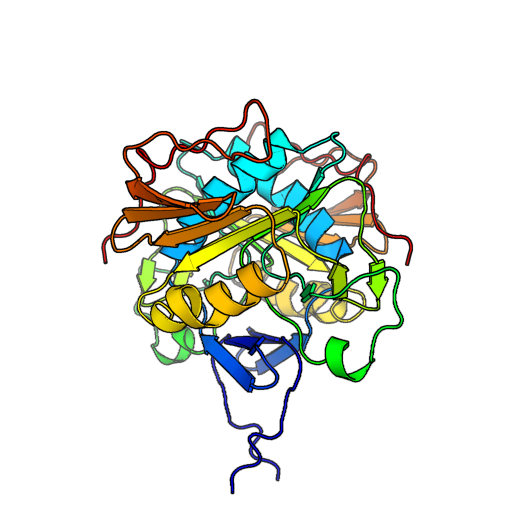CA 1
ATOM 1396 C C . LYS A 1 171 ? -18.891 4.223 -10.633 1 96.06 171 LYS A C 1
ATOM 1398 O O . LYS A 1 171 ? -19.797 3.398 -10.477 1 96.06 171 LYS A O 1
ATOM 1403 N N . ASP A 1 172 ? -17.859 3.916 -11.336 1 92.94 172 ASP A N 1
ATOM 1404 C CA . ASP A 1 172 ? -17.766 2.658 -12.07 1 92.94 172 ASP A CA 1
ATOM 1405 C C . ASP A 1 172 ? -16.875 1.663 -11.328 1 92.94 172 ASP A C 1
ATOM 1407 O O . ASP A 1 172 ? -16.484 0.632 -11.891 1 92.94 172 ASP A O 1
ATOM 1411 N N . ILE A 1 173 ? -16.625 1.977 -10.102 1 95.12 173 ILE A N 1
ATOM 1412 C CA . ILE A 1 173 ? -15.734 1.1 -9.352 1 95.12 173 ILE A CA 1
ATOM 1413 C C . ILE A 1 173 ? -16.422 -0.232 -9.078 1 95.12 173 ILE A C 1
ATOM 1415 O O . ILE A 1 173 ? -17.625 -0.263 -8.758 1 95.12 173 ILE A O 1
ATOM 1419 N N . GLU A 1 174 ? -15.773 -1.349 -9.289 1 93.69 174 GLU A N 1
ATOM 1420 C CA . GLU A 1 174 ? -16.328 -2.68 -9.062 1 93.69 174 GLU A CA 1
ATOM 1421 C C . GLU A 1 174 ? -15.789 -3.281 -7.762 1 93.69 174 GLU A C 1
ATOM 1423 O O . GLU A 1 174 ? -14.609 -3.633 -7.676 1 93.69 174 GLU A O 1
ATOM 1428 N N . LEU A 1 175 ? -16.656 -3.422 -6.801 1 95.12 175 LEU A N 1
ATOM 1429 C CA . LEU A 1 175 ? -16.281 -3.957 -5.492 1 95.12 175 LEU A CA 1
ATOM 1430 C C . LEU A 1 175 ? -16.797 -5.387 -5.332 1 95.12 175 LEU A C 1
ATOM 1432 O O . LEU A 1 175 ? -17.75 -5.789 -5.988 1 95.12 175 LEU A O 1
ATOM 1436 N N . PHE A 1 176 ? -16.094 -6.082 -4.5 1 92.62 176 PHE A N 1
ATOM 1437 C CA . PHE A 1 176 ? -16.609 -7.395 -4.121 1 92.62 176 PHE A CA 1
ATOM 1438 C C . PHE A 1 176 ? -17.938 -7.27 -3.379 1 92.62 176 PHE A C 1
ATOM 1440 O O . PHE A 1 176 ? -18.141 -6.309 -2.633 1 92.62 176 PHE A O 1
ATOM 1447 N N . GLU A 1 177 ? -18.766 -8.234 -3.645 1 85.69 177 GLU A N 1
ATOM 1448 C CA . GLU A 1 177 ? -20.016 -8.273 -2.891 1 85.69 177 GLU A CA 1
ATOM 1449 C C . GLU A 1 177 ? -19.781 -8.719 -1.45 1 85.69 177 GLU A C 1
ATOM 1451 O O . GLU A 1 177 ? -19.062 -9.688 -1.205 1 85.69 177 GLU A O 1
ATOM 1456 N N . VAL A 1 178 ? -20.078 -7.785 -0.527 1 69.94 178 VAL A N 1
ATOM 1457 C CA . VAL A 1 178 ? -19.938 -8.133 0.883 1 69.94 178 VAL A CA 1
ATOM 1458 C C . VAL A 1 178 ? -21.297 -8.445 1.479 1 69.94 178 VAL A C 1
ATOM 1460 O O . VAL A 1 178 ? -22.281 -7.758 1.186 1 69.94 178 VAL A O 1
ATOM 1463 N N . MET B 1 1 ? 0.363 -10.602 33.25 1 22.06 1 MET B N 1
ATOM 1464 C CA . MET B 1 1 ? 0.176 -9.359 32.5 1 22.06 1 MET B CA 1
ATOM 1465 C C . MET B 1 1 ? 0.862 -9.445 31.141 1 22.06 1 MET B C 1
ATOM 1467 O O . MET B 1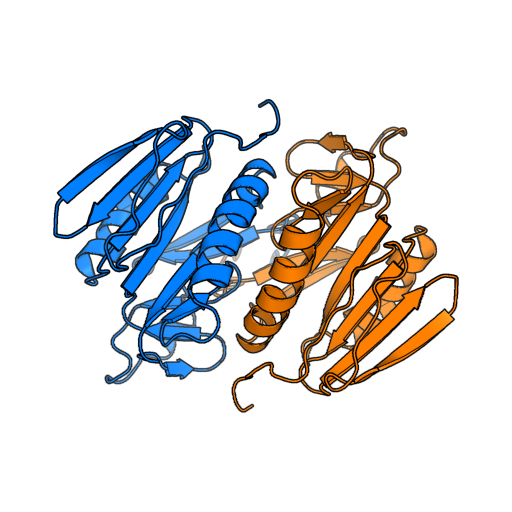 1 ? 2.09 -9.508 31.062 1 22.06 1 MET B O 1
ATOM 1471 N N . SER B 1 2 ? 0.443 -10.125 30.219 1 28.75 2 SER B N 1
ATOM 1472 C CA . SER B 1 2 ? 1.026 -10.672 29 1 28.75 2 SER B CA 1
ATOM 1473 C C . SER B 1 2 ? 1.693 -9.578 28.172 1 28.75 2 SER B C 1
ATOM 1475 O O . SER B 1 2 ? 1.111 -8.516 27.953 1 28.75 2 SER B O 1
ATOM 1477 N N . ASN B 1 3 ? 2.982 -9.375 28.156 1 33.69 3 ASN B N 1
ATOM 1478 C CA . ASN B 1 3 ? 3.852 -8.281 27.734 1 33.69 3 ASN B CA 1
ATOM 1479 C C . ASN B 1 3 ? 3.48 -7.77 26.344 1 33.69 3 ASN B C 1
ATOM 1481 O O . ASN B 1 3 ? 3.939 -8.312 25.344 1 33.69 3 ASN B O 1
ATOM 1485 N N . LEU B 1 4 ? 2.322 -7.473 26.094 1 37.75 4 LEU B N 1
ATOM 1486 C CA . LEU B 1 4 ? 1.772 -6.645 25.016 1 37.75 4 LEU B CA 1
ATOM 1487 C C . LEU B 1 4 ? 2.746 -5.531 24.641 1 37.75 4 LEU B C 1
ATOM 1489 O O . LEU B 1 4 ? 2.371 -4.586 23.953 1 37.75 4 LEU B O 1
ATOM 1493 N N . ASN B 1 5 ? 3.695 -5.316 25.375 1 44.59 5 ASN B N 1
ATOM 1494 C CA . ASN B 1 5 ? 4.727 -4.285 25.359 1 44.59 5 ASN B CA 1
ATOM 1495 C C . ASN B 1 5 ? 5.465 -4.238 24.031 1 44.59 5 ASN B C 1
ATOM 1497 O O . ASN B 1 5 ? 6.555 -3.674 23.938 1 44.59 5 ASN B O 1
ATOM 1501 N N . CYS B 1 6 ? 5.215 -5.227 23.078 1 50.66 6 CYS B N 1
ATOM 1502 C CA . CYS B 1 6 ? 6.207 -5.535 22.062 1 50.66 6 CYS B CA 1
ATOM 1503 C C . CYS B 1 6 ? 6.398 -4.355 21.109 1 50.66 6 CYS B C 1
ATOM 1505 O O . CYS B 1 6 ? 6.668 -3.236 21.562 1 50.66 6 CYS B O 1
ATOM 1507 N N . TYR B 1 7 ? 5.867 -4.547 19.703 1 59.53 7 TYR B N 1
ATOM 1508 C CA . TYR B 1 7 ? 6.426 -3.623 18.719 1 59.53 7 TYR B CA 1
ATOM 1509 C C . TYR B 1 7 ? 5.754 -2.258 18.812 1 59.53 7 TYR B C 1
ATOM 1511 O O . TYR B 1 7 ? 4.535 -2.17 18.969 1 59.53 7 TYR B O 1
ATOM 1519 N N . TYR B 1 8 ? 6.422 -1.287 19.078 1 65.06 8 TYR B N 1
ATOM 1520 C CA . TYR B 1 8 ? 6 0.108 19.156 1 65.06 8 TYR B CA 1
ATOM 1521 C C . TYR B 1 8 ? 5.891 0.715 17.766 1 65.06 8 TYR B C 1
ATOM 1523 O O . TYR B 1 8 ? 5.18 1.7 17.562 1 65.06 8 TYR B O 1
ATOM 1531 N N . GLU B 1 9 ? 6.449 0.07 16.828 1 79.62 9 GLU B N 1
ATOM 1532 C CA . GLU B 1 9 ? 6.504 0.668 15.5 1 79.62 9 GLU B CA 1
ATOM 1533 C C . GLU B 1 9 ? 5.602 -0.076 14.523 1 79.62 9 GLU B C 1
ATOM 1535 O O . GLU B 1 9 ? 5.137 -1.182 14.812 1 79.62 9 GLU B O 1
ATOM 1540 N N . ASN B 1 10 ? 5.164 0.655 13.492 1 84.81 10 ASN B N 1
ATOM 1541 C CA . ASN B 1 10 ? 4.438 -0.018 12.422 1 84.81 10 ASN B CA 1
ATOM 1542 C C . ASN B 1 10 ? 5.238 -1.183 11.844 1 84.81 10 ASN B C 1
ATOM 1544 O O . ASN B 1 10 ? 6.457 -1.088 11.695 1 84.81 10 ASN B O 1
ATOM 1548 N N . MET B 1 11 ? 4.523 -2.301 11.617 1 83.88 11 MET B N 1
ATOM 1549 C CA . MET B 1 11 ? 5.195 -3.506 11.133 1 83.88 11 MET B CA 1
ATOM 1550 C C . MET B 1 11 ? 4.285 -4.289 10.188 1 83.88 11 MET B C 1
ATOM 1552 O O . MET B 1 11 ? 3.068 -4.102 10.195 1 83.88 11 MET B O 1
ATOM 1556 N N . THR B 1 12 ? 4.891 -5.133 9.422 1 86.44 12 THR B N 1
ATOM 1557 C CA . THR B 1 12 ? 4.211 -6.129 8.602 1 86.44 12 THR B CA 1
ATOM 1558 C C . THR B 1 12 ? 4.543 -7.539 9.078 1 86.44 12 THR B C 1
ATOM 1560 O O . THR B 1 12 ? 5.707 -7.859 9.328 1 86.44 12 THR B O 1
ATOM 1563 N N . VAL B 1 13 ? 3.482 -8.328 9.281 1 89.25 13 VAL B N 1
ATOM 1564 C CA . VAL B 1 13 ? 3.648 -9.734 9.609 1 89.25 13 VAL B CA 1
ATOM 1565 C C . VAL B 1 13 ? 3.289 -10.602 8.406 1 89.25 13 VAL B C 1
ATOM 1567 O O . VAL B 1 13 ? 2.217 -10.438 7.816 1 89.25 13 VAL B O 1
ATOM 1570 N N . GLU B 1 14 ? 4.137 -11.445 8.062 1 92.38 14 GLU B N 1
ATOM 1571 C CA . GLU B 1 14 ? 3.873 -12.383 6.969 1 92.38 14 GLU B CA 1
ATOM 1572 C C . GLU B 1 14 ? 4.375 -13.781 7.305 1 92.38 14 GLU B C 1
ATOM 1574 O O . GLU B 1 14 ? 5.234 -13.945 8.172 1 92.38 14 GLU B O 1
ATOM 1579 N N . TRP B 1 15 ? 3.795 -14.719 6.645 1 92.56 15 TRP B N 1
ATOM 1580 C CA . TRP B 1 15 ? 4.152 -16.125 6.855 1 92.56 15 TRP B CA 1
ATOM 1581 C C . TRP B 1 15 ? 4.66 -16.75 5.566 1 92.56 15 TRP B C 1
ATOM 1583 O O . TRP B 1 15 ? 4.004 -16.672 4.527 1 92.56 15 TRP B O 1
ATOM 1593 N N . ILE B 1 16 ? 5.832 -17.344 5.66 1 93 16 ILE B N 1
ATOM 1594 C CA . ILE B 1 16 ? 6.43 -18.078 4.551 1 93 16 ILE B CA 1
ATOM 1595 C C . ILE B 1 16 ? 6.816 -19.484 5.016 1 93 16 ILE B C 1
ATOM 1597 O O . ILE B 1 16 ? 7.629 -19.641 5.934 1 93 16 ILE B O 1
ATOM 1601 N N . ASN B 1 17 ? 6.238 -20.516 4.402 1 90.94 17 ASN B N 1
ATOM 1602 C CA . ASN B 1 17 ? 6.508 -21.891 4.781 1 90.94 17 ASN B CA 1
ATOM 1603 C C . ASN B 1 17 ? 6.332 -22.109 6.281 1 90.94 17 ASN B C 1
ATOM 1605 O O . ASN B 1 17 ? 7.227 -22.625 6.945 1 90.94 17 ASN B O 1
ATOM 1609 N N . ASP B 1 18 ? 5.336 -21.547 6.793 1 90.12 18 ASP B N 1
ATOM 1610 C CA . ASP B 1 18 ? 4.895 -21.734 8.172 1 90.12 18 ASP B CA 1
ATOM 1611 C C . ASP B 1 18 ? 5.844 -21.047 9.148 1 90.12 18 ASP B C 1
ATOM 1613 O O . ASP B 1 18 ? 5.848 -21.359 10.344 1 90.12 18 ASP B O 1
ATOM 1617 N N . VAL B 1 19 ? 6.688 -20.25 8.68 1 93.06 19 VAL B N 1
ATOM 1618 C CA . VAL B 1 19 ? 7.555 -19.422 9.523 1 93.06 19 VAL B CA 1
ATOM 1619 C C . VAL B 1 19 ? 7.074 -17.984 9.492 1 93.06 19 VAL B C 1
ATOM 1621 O O . VAL B 1 19 ? 6.82 -17.422 8.422 1 93.06 19 VAL B O 1
ATOM 1624 N N . LYS B 1 20 ? 6.961 -17.406 10.672 1 91.81 20 LYS B N 1
ATOM 1625 C CA . LYS B 1 20 ? 6.496 -16.031 10.812 1 91.81 20 LYS B CA 1
ATOM 1626 C C . LYS B 1 20 ? 7.648 -15.047 10.656 1 91.81 20 LYS B C 1
ATOM 1628 O O . LYS B 1 20 ? 8.703 -15.211 11.273 1 91.81 20 LYS B O 1
ATOM 1633 N N . TYR B 1 21 ? 7.488 -14.055 9.797 1 90.81 21 TYR B N 1
ATOM 1634 C CA . TYR B 1 21 ? 8.445 -12.969 9.609 1 90.81 21 TYR B CA 1
ATOM 1635 C C . TYR B 1 21 ? 7.793 -11.625 9.906 1 90.81 21 TYR B C 1
ATOM 1637 O O . TYR B 1 21 ? 6.648 -11.383 9.531 1 90.81 21 TYR B O 1
ATOM 1645 N N . ILE B 1 22 ? 8.531 -10.766 10.625 1 88.62 22 ILE B N 1
ATOM 1646 C CA . ILE B 1 22 ? 8.062 -9.422 10.961 1 88.62 22 ILE B CA 1
ATOM 1647 C C . ILE B 1 22 ? 9.039 -8.391 10.406 1 88.62 22 ILE B C 1
ATOM 1649 O O . ILE B 1 22 ? 10.258 -8.516 10.586 1 88.62 22 ILE B O 1
ATOM 1653 N N . SER B 1 23 ? 8.547 -7.453 9.695 1 88.5 23 SER B N 1
ATOM 1654 C CA . SER B 1 23 ? 9.398 -6.402 9.148 1 88.5 23 SER B CA 1
ATOM 1655 C C . SER B 1 23 ? 8.859 -5.02 9.492 1 88.5 23 SER B C 1
ATOM 1657 O O . SER B 1 23 ? 7.645 -4.805 9.492 1 88.5 23 SER B O 1
ATOM 1659 N N . PRO B 1 24 ? 9.781 -4.105 9.805 1 88 24 PRO B N 1
ATOM 1660 C CA . PRO B 1 24 ? 9.344 -2.723 10 1 88 24 PRO B CA 1
ATOM 1661 C C . PRO B 1 24 ? 8.859 -2.068 8.703 1 88 24 PRO B C 1
ATOM 1663 O O . PRO B 1 24 ? 8.992 -2.654 7.629 1 88 24 PRO B O 1
ATOM 1666 N N . SER B 1 25 ? 8.289 -0.826 8.883 1 90.06 25 SER B N 1
ATOM 1667 C CA . SER B 1 25 ? 7.938 -0.049 7.699 1 90.06 25 SER B CA 1
ATOM 1668 C C . SER B 1 25 ? 9.156 0.193 6.816 1 90.06 25 SER B C 1
ATOM 1670 O O . SER B 1 25 ? 10.25 0.446 7.32 1 90.06 25 SER B O 1
ATOM 1672 N N . PRO B 1 26 ? 8.914 0.133 5.578 1 91.94 26 PRO B N 1
ATOM 1673 C CA . PRO B 1 26 ? 10.055 0.317 4.676 1 91.94 26 PRO B CA 1
ATOM 1674 C C . PRO B 1 26 ? 10.477 1.778 4.555 1 91.94 26 PRO B C 1
ATOM 1676 O O . PRO B 1 26 ? 9.719 2.68 4.922 1 91.94 26 PRO B O 1
ATOM 1679 N N . HIS B 1 27 ? 11.695 1.92 4.125 1 93.44 27 HIS B N 1
ATOM 1680 C CA . HIS B 1 27 ? 12.18 3.25 3.77 1 93.44 27 HIS B CA 1
ATOM 1681 C C . HIS B 1 27 ? 11.312 3.883 2.689 1 93.44 27 HIS B C 1
ATOM 1683 O O . HIS B 1 27 ? 10.836 3.193 1.784 1 93.44 27 HIS B O 1
ATOM 1689 N N . PRO B 1 28 ? 11.125 5.215 2.697 1 94.5 28 PRO B N 1
ATOM 1690 C CA . PRO B 1 28 ? 10.242 5.887 1.74 1 94.5 28 PRO B CA 1
ATOM 1691 C C . PRO B 1 28 ? 10.648 5.645 0.289 1 94.5 28 PRO B C 1
ATOM 1693 O O . PRO B 1 28 ? 9.82 5.746 -0.615 1 94.5 28 PRO B O 1
ATOM 1696 N N . ASN B 1 29 ? 11.938 5.312 0.009 1 95.81 29 ASN B N 1
ATOM 1697 C CA . ASN B 1 29 ? 12.336 4.938 -1.343 1 95.81 29 ASN B CA 1
ATOM 1698 C C . ASN B 1 29 ? 11.555 3.723 -1.842 1 95.81 29 ASN B C 1
ATOM 1700 O O . ASN B 1 29 ? 11.273 3.609 -3.035 1 95.81 29 ASN B O 1
ATOM 1704 N N . HIS B 1 30 ? 11.234 2.799 -0.935 1 96 30 HIS B N 1
ATOM 1705 C CA . HIS B 1 30 ? 10.359 1.688 -1.292 1 96 30 HIS B CA 1
ATOM 1706 C C . HIS B 1 30 ? 9.039 2.186 -1.87 1 96 30 HIS B C 1
ATOM 1708 O O . HIS B 1 30 ? 8.594 1.705 -2.914 1 96 30 HIS B O 1
ATOM 1714 N N . GLY B 1 31 ? 8.422 3.148 -1.186 1 95.81 31 GLY B N 1
ATOM 1715 C CA . GLY B 1 31 ? 7.156 3.713 -1.638 1 95.81 31 GLY B CA 1
ATOM 1716 C C . GLY B 1 31 ? 7.262 4.395 -2.988 1 95.81 31 GLY B C 1
ATOM 1717 O O . GLY B 1 31 ? 6.324 4.348 -3.787 1 95.81 31 GLY B O 1
ATOM 1718 N N . ILE B 1 32 ? 8.391 5.066 -3.229 1 96.12 32 ILE B N 1
ATOM 1719 C CA . ILE B 1 32 ? 8.602 5.742 -4.504 1 96.12 32 ILE B CA 1
ATOM 1720 C C . ILE B 1 32 ? 8.617 4.723 -5.637 1 96.12 32 ILE B C 1
ATOM 1722 O O . ILE B 1 32 ? 7.918 4.879 -6.637 1 96.12 32 ILE B O 1
ATOM 1726 N N . VAL B 1 33 ? 9.406 3.68 -5.445 1 97.56 33 VAL B N 1
ATOM 1727 C CA . VAL B 1 33 ? 9.5 2.631 -6.457 1 97.56 33 VAL B CA 1
ATOM 1728 C C . VAL B 1 33 ? 8.156 1.927 -6.602 1 97.56 33 VAL B C 1
ATOM 1730 O O . VAL B 1 33 ? 7.68 1.701 -7.715 1 97.56 33 VAL B O 1
ATOM 1733 N N . TYR B 1 34 ? 7.562 1.564 -5.461 1 97.69 34 TYR B N 1
ATOM 1734 C CA . TYR B 1 34 ? 6.242 0.942 -5.445 1 97.69 34 TYR B CA 1
ATOM 1735 C C . TYR B 1 34 ? 5.246 1.757 -6.262 1 97.69 34 TYR B C 1
ATOM 1737 O O . TYR B 1 34 ? 4.508 1.206 -7.082 1 97.69 34 TYR B O 1
ATOM 1745 N N . SER B 1 35 ? 5.176 3.062 -6 1 97.44 35 SER B N 1
ATOM 1746 C CA . SER B 1 35 ? 4.211 3.953 -6.637 1 97.44 35 SER B CA 1
ATOM 1747 C C . SER B 1 35 ? 4.359 3.932 -8.156 1 97.44 35 SER B C 1
ATOM 1749 O O . SER B 1 35 ? 3.363 3.867 -8.883 1 97.44 35 SER B O 1
ATOM 1751 N N . GLU B 1 36 ? 5.621 3.973 -8.641 1 97.5 36 GLU B N 1
ATOM 1752 C CA . GLU B 1 36 ? 5.883 3.943 -10.078 1 97.5 36 GLU B CA 1
ATOM 1753 C C . GLU B 1 36 ? 5.414 2.631 -10.703 1 97.5 36 GLU B C 1
ATOM 1755 O O . GLU B 1 36 ? 4.707 2.635 -11.711 1 97.5 36 GLU B O 1
ATOM 1760 N N . LEU B 1 37 ? 5.77 1.564 -10.094 1 98.31 37 LEU B N 1
ATOM 1761 C CA . LEU B 1 37 ? 5.395 0.244 -10.586 1 98.31 37 LEU B CA 1
ATOM 1762 C C . LEU B 1 37 ? 3.883 0.059 -10.555 1 98.31 37 LEU B C 1
ATOM 1764 O O . LEU B 1 37 ? 3.279 -0.327 -11.562 1 98.31 37 LEU B O 1
ATOM 1768 N N . PHE B 1 38 ? 3.316 0.319 -9.406 1 98.19 38 PHE B N 1
ATOM 1769 C CA . PHE B 1 38 ? 1.884 0.11 -9.234 1 98.19 38 PHE B CA 1
ATOM 1770 C C . PHE B 1 38 ? 1.087 0.902 -10.258 1 98.19 38 PHE B C 1
ATOM 1772 O O . PHE B 1 38 ? 0.156 0.375 -10.875 1 98.19 38 PHE B O 1
ATOM 1779 N N . ASN B 1 39 ? 1.42 2.145 -10.406 1 97.62 39 ASN B N 1
ATOM 1780 C CA . ASN B 1 39 ? 0.724 3.002 -11.359 1 97.62 39 ASN B CA 1
ATOM 1781 C C . ASN B 1 39 ? 0.803 2.445 -12.781 1 97.62 39 ASN B C 1
ATOM 1783 O O . ASN B 1 39 ? -0.195 2.428 -13.5 1 97.62 39 ASN B O 1
ATOM 1787 N N . ASP B 1 40 ? 2.006 2.027 -13.211 1 98.06 40 ASP B N 1
ATOM 1788 C CA . ASP B 1 40 ? 2.174 1.465 -14.547 1 98.06 40 ASP B CA 1
ATOM 1789 C C . ASP B 1 40 ? 1.285 0.239 -14.742 1 98.06 40 ASP B C 1
ATOM 1791 O O . ASP B 1 40 ? 0.581 0.131 -15.75 1 98.06 40 ASP B O 1
ATOM 1795 N N . PHE B 1 41 ? 1.268 -0.629 -13.805 1 98.5 41 PHE B N 1
ATOM 1796 C CA . PHE B 1 41 ? 0.448 -1.832 -13.891 1 98.5 41 PHE B CA 1
ATOM 1797 C C . PHE B 1 41 ? -1.034 -1.479 -13.883 1 98.5 41 PHE B C 1
ATOM 1799 O O . PHE B 1 41 ? -1.81 -2.004 -14.688 1 98.5 41 PHE B O 1
ATOM 1806 N N . TYR B 1 42 ? -1.421 -0.633 -12.938 1 98.12 42 TYR B N 1
ATOM 1807 C CA . TYR B 1 42 ? -2.83 -0.29 -12.797 1 98.12 42 TYR B CA 1
ATOM 1808 C C . TYR B 1 42 ? -3.373 0.343 -14.07 1 98.12 42 TYR B C 1
ATOM 1810 O O . TYR B 1 42 ? -4.43 -0.052 -14.562 1 98.12 42 TYR B O 1
ATOM 1818 N N . ASN B 1 43 ? -2.652 1.302 -14.602 1 97.44 43 ASN B N 1
ATOM 1819 C CA . ASN B 1 43 ? -3.09 1.969 -15.82 1 97.44 43 ASN B CA 1
ATOM 1820 C C . ASN B 1 43 ? -3.189 0.991 -16.984 1 97.44 43 ASN B C 1
ATOM 1822 O O . ASN B 1 43 ? -4.117 1.071 -17.797 1 97.44 43 ASN B O 1
ATOM 1826 N N . TYR B 1 44 ? -2.254 0.113 -17.094 1 98.06 44 TYR B N 1
ATOM 1827 C CA . TYR B 1 44 ? -2.234 -0.853 -18.188 1 98.06 44 TYR B CA 1
ATOM 1828 C C . TYR B 1 44 ? -3.393 -1.835 -18.062 1 98.06 44 TYR B C 1
ATOM 1830 O O . TYR B 1 44 ? -3.979 -2.238 -19.062 1 98.06 44 TYR B O 1
ATOM 1838 N N . LEU B 1 45 ? -3.713 -2.205 -16.828 1 97.75 45 LEU B N 1
ATOM 1839 C CA . LEU B 1 45 ? -4.617 -3.328 -16.609 1 97.75 45 LEU B CA 1
ATOM 1840 C C . LEU B 1 45 ? -6.055 -2.844 -16.453 1 97.75 45 LEU B C 1
ATOM 1842 O O . LEU B 1 45 ? -6.992 -3.643 -16.516 1 97.75 45 LEU B O 1
ATOM 1846 N N . LYS B 1 46 ? -6.254 -1.578 -16.234 1 94.44 46 LYS B N 1
ATOM 1847 C CA . LYS B 1 46 ? -7.598 -1.038 -16.047 1 94.44 46 LYS B CA 1
ATOM 1848 C C . LYS B 1 46 ? -8.508 -1.408 -17.219 1 94.44 46 LYS B C 1
ATOM 1850 O O . LYS B 1 46 ? -8.164 -1.177 -18.375 1 94.44 46 LYS B O 1
ATOM 1855 N N . GLY B 1 47 ? -9.664 -1.996 -16.875 1 92.19 47 GLY B N 1
ATOM 1856 C CA . GLY B 1 47 ? -10.641 -2.373 -17.891 1 92.19 47 GLY B CA 1
ATOM 1857 C C . GLY B 1 47 ? -10.32 -3.689 -18.562 1 92.19 47 GLY B C 1
ATOM 1858 O O . GLY B 1 47 ? -11.016 -4.102 -19.5 1 92.19 47 GLY B O 1
ATOM 1859 N N . LYS B 1 48 ? -9.219 -4.316 -18.203 1 95.19 48 LYS B N 1
ATOM 1860 C CA . LYS B 1 48 ? -8.828 -5.605 -18.766 1 95.19 48 LYS B CA 1
ATOM 1861 C C . LYS B 1 48 ? -9.148 -6.746 -17.812 1 95.19 48 LYS B C 1
ATOM 1863 O O . LYS B 1 48 ? -9.773 -6.535 -16.766 1 95.19 48 LYS B O 1
ATOM 1868 N N . SER B 1 49 ? -8.797 -7.992 -18.219 1 95.62 49 SER B N 1
ATOM 1869 C CA . SER B 1 49 ? -9.164 -9.188 -17.469 1 95.62 49 SER B CA 1
ATOM 1870 C C . SER B 1 49 ? -8.188 -9.438 -16.328 1 95.62 49 SER B C 1
ATOM 1872 O O . SER B 1 49 ? -8.453 -10.258 -15.445 1 95.62 49 SER B O 1
ATOM 1874 N N . CYS B 1 50 ? -7.059 -8.719 -16.359 1 97.31 50 CYS B N 1
ATOM 1875 C CA . CYS B 1 50 ? -6.09 -8.828 -15.273 1 97.31 50 CYS B CA 1
ATOM 1876 C C . CYS B 1 50 ? -6.219 -7.66 -14.305 1 97.31 50 CYS B C 1
ATOM 1878 O O . CYS B 1 50 ? -6.543 -6.543 -14.719 1 97.31 50 CYS B O 1
ATOM 1880 N N . LYS B 1 51 ? -5.941 -7.969 -13.047 1 96 51 LYS B N 1
ATOM 1881 C CA . LYS B 1 51 ? -6.008 -6.957 -12 1 96 51 LYS B CA 1
ATOM 1882 C C . LYS B 1 51 ? -4.727 -6.945 -11.164 1 96 51 LYS B C 1
ATOM 1884 O O . LYS B 1 51 ? -4.164 -8 -10.875 1 96 51 LYS B O 1
ATOM 1889 N N . VAL B 1 52 ? -4.32 -5.754 -10.867 1 97.69 52 VAL B N 1
ATOM 1890 C CA . VAL B 1 52 ? -3.197 -5.613 -9.945 1 97.69 52 VAL B CA 1
ATOM 1891 C C . VAL B 1 52 ? -3.713 -5.371 -8.531 1 97.69 52 VAL B C 1
ATOM 1893 O O . VAL B 1 52 ? -4.672 -4.617 -8.336 1 97.69 52 VAL B O 1
ATOM 1896 N N . PHE B 1 53 ? -3.139 -6.078 -7.582 1 96.75 53 PHE B N 1
ATOM 1897 C CA . PHE B 1 53 ? -3.479 -5.941 -6.168 1 96.75 53 PHE B CA 1
ATOM 1898 C C . PHE B 1 53 ? -2.379 -5.203 -5.414 1 96.75 53 PHE B C 1
ATOM 1900 O O . PHE B 1 53 ? -1.191 -5.422 -5.668 1 96.75 53 PHE B O 1
ATOM 1907 N N . SER B 1 54 ? -2.822 -4.379 -4.488 1 95.31 54 SER B N 1
ATOM 1908 C CA . SER B 1 54 ? -1.911 -3.496 -3.77 1 95.31 54 SER B CA 1
ATOM 1909 C C . SER B 1 54 ? -1.303 -4.195 -2.561 1 95.31 54 SER B C 1
ATOM 1911 O O . SER B 1 54 ? -1.669 -5.328 -2.244 1 95.31 54 SER B O 1
ATOM 1913 N N . ASP B 1 55 ? -0.292 -3.559 -1.872 1 90.62 55 ASP B N 1
ATOM 1914 C CA . ASP B 1 55 ? 0.588 -4.129 -0.857 1 90.62 55 ASP B CA 1
ATOM 1915 C C . ASP B 1 55 ? -0.178 -4.43 0.429 1 90.62 55 ASP B C 1
ATOM 1917 O O . ASP B 1 55 ? 0.345 -5.09 1.329 1 90.62 55 ASP B O 1
ATOM 1921 N N . LYS B 1 56 ? -1.283 -4.102 0.769 1 87.81 56 LYS B N 1
ATOM 1922 C CA . LYS B 1 56 ? -2.031 -4.441 1.977 1 87.81 56 LYS B CA 1
ATOM 1923 C C . LYS B 1 56 ? -3.021 -5.574 1.711 1 87.81 56 LYS B C 1
ATOM 1925 O O . LYS B 1 56 ? -3.959 -5.777 2.482 1 87.81 56 LYS B O 1
ATOM 1930 N N . THR B 1 57 ? -2.74 -6.301 0.715 1 92.94 57 THR B N 1
ATOM 1931 C CA . THR B 1 57 ? -3.598 -7.438 0.401 1 92.94 57 THR B CA 1
ATOM 1932 C C . THR B 1 57 ? -2.975 -8.742 0.901 1 92.94 57 THR B C 1
ATOM 1934 O O . THR B 1 57 ? -1.841 -9.07 0.547 1 92.94 57 THR B O 1
ATOM 1937 N N . ASP B 1 58 ? -3.783 -9.453 1.683 1 95 58 ASP B N 1
ATOM 1938 C CA . ASP B 1 58 ? -3.342 -10.758 2.148 1 95 58 ASP B CA 1
ATOM 1939 C C . ASP B 1 58 ? -3.477 -11.812 1.046 1 95 58 ASP B C 1
ATOM 1941 O O . ASP B 1 58 ? -4.555 -11.977 0.47 1 95 58 ASP B O 1
ATOM 1945 N N . LEU B 1 59 ? -2.373 -12.492 0.817 1 96.12 59 LEU B N 1
ATOM 1946 C CA . LEU B 1 59 ? -2.338 -13.516 -0.225 1 96.12 59 LEU B CA 1
ATOM 1947 C C . LEU B 1 59 ? -2.193 -14.906 0.38 1 96.12 59 LEU B C 1
ATOM 1949 O O . LEU B 1 59 ? -1.336 -15.133 1.237 1 96.12 59 LEU B O 1
ATOM 1953 N N . CYS B 1 60 ? -3.037 -15.758 0.066 1 94.81 60 CYS B N 1
ATOM 1954 C CA . CYS B 1 60 ? -2.883 -17.188 0.286 1 94.81 60 CYS B CA 1
ATOM 1955 C C . CYS B 1 60 ? -2.562 -17.922 -1.019 1 94.81 60 CYS B C 1
ATOM 1957 O O . CYS B 1 60 ? -3.428 -18.047 -1.885 1 94.81 60 CYS B O 1
ATOM 1959 N N . LEU B 1 61 ? -1.372 -18.344 -1.152 1 94.31 61 LEU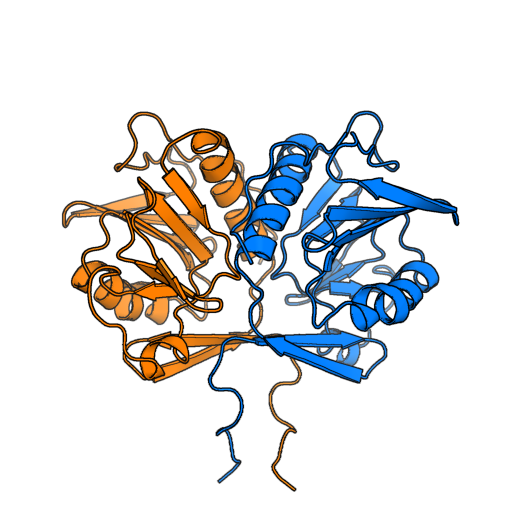 B N 1
ATOM 1960 C CA . LEU B 1 61 ? -0.9 -18.969 -2.379 1 94.31 61 LEU B CA 1
ATOM 1961 C C . LEU B 1 61 ? -1.36 -20.422 -2.453 1 94.31 61 LEU B C 1
ATOM 1963 O O . LEU B 1 61 ? -0.658 -21.328 -1.991 1 94.31 61 LEU B O 1
ATOM 1967 N N . ALA B 1 62 ? -2.436 -20.641 -3.01 1 92.12 62 ALA B N 1
ATOM 1968 C CA . ALA B 1 62 ? -3.041 -21.953 -3.146 1 92.12 62 ALA B CA 1
ATOM 1969 C C . ALA B 1 62 ? -3.994 -22 -4.336 1 92.12 62 ALA B C 1
ATOM 1971 O O . ALA B 1 62 ? -4.398 -20.969 -4.859 1 92.12 62 ALA B O 1
ATOM 1972 N N . ASN B 1 63 ? -4.242 -23.203 -4.766 1 91 63 ASN B N 1
ATOM 1973 C CA . ASN B 1 63 ? -5.246 -23.391 -5.809 1 91 63 ASN B CA 1
ATOM 1974 C C . ASN B 1 63 ? -6.648 -23.047 -5.312 1 91 63 ASN B C 1
ATOM 1976 O O . ASN B 1 63 ? -7.168 -23.719 -4.41 1 91 63 ASN B O 1
ATOM 1980 N N . PRO B 1 64 ? -7.238 -22.062 -5.934 1 91.06 64 PRO B N 1
ATOM 1981 C CA . PRO B 1 64 ? -8.531 -21.594 -5.426 1 91.06 64 PRO B CA 1
ATOM 1982 C C . PRO B 1 64 ? -9.656 -22.609 -5.676 1 91.06 64 PRO B C 1
ATOM 1984 O O . PRO B 1 64 ? -10.734 -22.484 -5.098 1 91.06 64 PRO B O 1
ATOM 1987 N N . ASN B 1 65 ? -9.398 -23.547 -6.539 1 90.88 65 ASN B N 1
ATOM 1988 C CA . ASN B 1 65 ? -10.406 -24.547 -6.855 1 90.88 65 ASN B CA 1
ATOM 1989 C C . ASN B 1 65 ? -10.32 -25.75 -5.914 1 90.88 65 ASN B C 1
ATOM 1991 O O . ASN B 1 65 ? -11.078 -26.719 -6.062 1 90.88 65 ASN B O 1
ATOM 1995 N N . GLU B 1 66 ? -9.461 -25.781 -4.973 1 90.81 66 GLU B N 1
ATOM 1996 C CA . GLU B 1 66 ? -9.297 -26.844 -3.98 1 90.81 66 GLU B CA 1
ATOM 1997 C C . GLU B 1 66 ? -9.664 -26.344 -2.584 1 90.81 66 GLU B C 1
ATOM 1999 O O . GLU B 1 66 ? -9.68 -25.141 -2.326 1 90.81 66 GLU B O 1
ATOM 2004 N N . PRO B 1 67 ? -10.055 -27.312 -1.733 1 90.5 67 PRO B N 1
ATOM 2005 C CA . PRO B 1 67 ? -10.352 -26.891 -0.361 1 90.5 67 PRO B CA 1
ATOM 2006 C C . PRO B 1 67 ? -9.172 -26.188 0.302 1 90.5 67 PRO B C 1
ATOM 2008 O O . PRO B 1 67 ? -8.016 -26.578 0.091 1 90.5 67 PRO B O 1
ATOM 2011 N N . ILE B 1 68 ? -9.547 -25.172 0.921 1 86.44 68 ILE B N 1
ATOM 2012 C CA . ILE B 1 68 ? -8.516 -24.375 1.577 1 86.44 68 ILE B CA 1
ATOM 2013 C C . ILE B 1 68 ? -8.523 -24.656 3.078 1 86.44 68 ILE B C 1
ATOM 2015 O O . ILE B 1 68 ? -9.586 -24.703 3.701 1 86.44 68 ILE B O 1
ATOM 2019 N N . ASN B 1 69 ? -7.355 -24.828 3.588 1 88 69 ASN B N 1
ATOM 2020 C CA . ASN B 1 69 ? -7.215 -24.953 5.035 1 88 69 ASN B CA 1
ATOM 2021 C C . ASN B 1 69 ? -7.32 -23.594 5.719 1 88 69 ASN B C 1
ATOM 2023 O O . ASN B 1 69 ? -6.551 -22.672 5.422 1 88 69 ASN B O 1
ATOM 2027 N N . ILE B 1 70 ? -8.195 -23.469 6.684 1 84.19 70 ILE B N 1
ATOM 2028 C CA . ILE B 1 70 ? -8.461 -22.234 7.395 1 84.19 70 ILE B CA 1
ATOM 2029 C C . ILE B 1 70 ? -7.188 -21.734 8.07 1 84.19 70 ILE B C 1
ATOM 2031 O O . ILE B 1 70 ? -6.949 -20.531 8.156 1 84.19 70 ILE B O 1
ATOM 2035 N N . ALA B 1 71 ? -6.418 -22.656 8.492 1 86 71 ALA B N 1
ATOM 2036 C CA . ALA B 1 71 ? -5.168 -22.312 9.164 1 86 71 ALA B CA 1
ATOM 2037 C C . ALA B 1 71 ? -4.234 -21.547 8.227 1 86 71 ALA B C 1
ATOM 2039 O O . ALA B 1 71 ? -3.473 -20.688 8.672 1 86 71 ALA B O 1
ATOM 2040 N N . ASP B 1 72 ? -4.316 -21.859 6.969 1 86.75 72 ASP B N 1
ATOM 2041 C CA . ASP B 1 72 ? -3.457 -21.219 5.98 1 86.75 72 ASP B CA 1
ATOM 2042 C C . ASP B 1 72 ? -3.877 -19.766 5.758 1 86.75 72 ASP B C 1
ATOM 2044 O O . ASP B 1 72 ? -3.041 -18.906 5.449 1 86.75 72 ASP B O 1
ATOM 2048 N N . LEU B 1 73 ? -5.133 -19.469 5.988 1 87.75 73 LEU B N 1
ATOM 2049 C CA . LEU B 1 73 ? -5.66 -18.125 5.797 1 87.75 73 LEU B CA 1
ATOM 2050 C C . LEU B 1 73 ? -5.168 -17.188 6.898 1 87.75 73 LEU B C 1
ATOM 2052 O O . LEU B 1 73 ? -5.148 -15.961 6.719 1 87.75 73 LEU B O 1
ATOM 2056 N N . LYS B 1 74 ? -4.766 -17.719 7.988 1 87.5 74 LYS B N 1
ATOM 2057 C CA . LYS B 1 74 ? -4.25 -16.938 9.109 1 87.5 74 LYS B CA 1
ATOM 2058 C C . LYS B 1 74 ? -2.75 -16.703 8.961 1 87.5 74 LYS B C 1
ATOM 2060 O O . LYS B 1 74 ? -2.143 -16.031 9.797 1 87.5 74 LYS B O 1
ATOM 2065 N N . LYS B 1 75 ? -2.215 -17.281 7.934 1 90.19 75 LYS B N 1
ATOM 2066 C CA . LYS B 1 75 ? -0.785 -17.172 7.656 1 90.19 75 LYS B CA 1
ATOM 2067 C C . LYS B 1 75 ? -0.537 -16.562 6.277 1 90.19 75 LYS B C 1
ATOM 2069 O O . LYS B 1 75 ? 0.029 -17.219 5.398 1 90.19 75 LYS B O 1
ATOM 2074 N N . PRO B 1 76 ? -0.902 -15.289 6.137 1 93.38 76 PRO B N 1
ATOM 2075 C CA . PRO B 1 76 ? -0.85 -14.719 4.789 1 93.38 76 PRO B CA 1
ATOM 2076 C C . PRO B 1 76 ? 0.567 -14.344 4.363 1 93.38 76 PRO B C 1
ATOM 2078 O O . PRO B 1 76 ? 1.409 -14.031 5.207 1 93.38 76 PRO B O 1
ATOM 2081 N N . ILE B 1 77 ? 0.802 -14.438 3.064 1 94.44 77 ILE B N 1
ATOM 2082 C CA . ILE B 1 77 ? 1.897 -13.719 2.422 1 94.44 77 ILE B CA 1
ATOM 2083 C C . ILE B 1 77 ? 1.462 -12.289 2.104 1 94.44 77 ILE B C 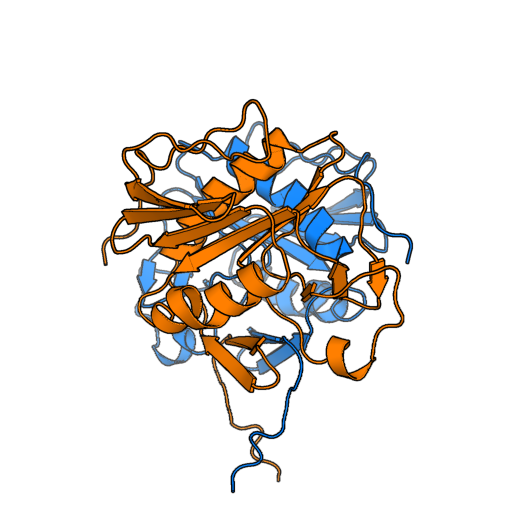1
ATOM 2085 O O . ILE B 1 77 ? 0.304 -12.055 1.757 1 94.44 77 ILE B O 1
ATOM 2089 N N . VAL B 1 78 ? 2.395 -11.359 2.213 1 93.94 78 VAL B N 1
ATOM 2090 C CA . VAL B 1 78 ? 2.082 -9.953 1.96 1 93.94 78 VAL B CA 1
ATOM 2091 C C . VAL B 1 78 ? 3.043 -9.391 0.916 1 93.94 78 VAL B C 1
ATOM 2093 O O . VAL B 1 78 ? 4.039 -8.75 1.262 1 93.94 78 VAL B O 1
ATOM 2096 N N . PRO B 1 79 ? 2.713 -9.594 -0.366 1 95.25 79 PRO B N 1
ATOM 2097 C CA . PRO B 1 79 ? 3.582 -9.078 -1.423 1 95.25 79 PRO B CA 1
ATOM 2098 C C . PRO B 1 79 ? 3.43 -7.566 -1.624 1 95.25 79 PRO B C 1
ATOM 2100 O O . PRO B 1 79 ? 2.434 -6.98 -1.193 1 95.25 79 PRO B O 1
ATOM 2103 N N . ASP B 1 80 ? 4.379 -6.977 -2.264 1 96 80 ASP B N 1
ATOM 2104 C CA . ASP B 1 80 ? 4.27 -5.555 -2.572 1 96 80 ASP B CA 1
ATOM 2105 C C . ASP B 1 80 ? 3.227 -5.309 -3.658 1 96 80 ASP B C 1
ATOM 2107 O O . ASP B 1 80 ? 2.48 -4.328 -3.6 1 96 80 ASP B O 1
ATOM 2111 N N . LEU B 1 81 ? 3.201 -6.039 -4.668 1 97.06 81 LEU B N 1
ATOM 2112 C CA . LEU B 1 81 ? 2.115 -6.039 -5.641 1 97.06 81 LEU B CA 1
ATOM 2113 C C . LEU B 1 81 ? 2.074 -7.355 -6.41 1 97.06 81 LEU B C 1
ATOM 2115 O O . LEU B 1 81 ? 3.098 -8.031 -6.551 1 97.06 81 LEU B O 1
ATOM 2119 N N . PHE B 1 82 ? 0.936 -7.719 -6.879 1 98.06 82 PHE B N 1
ATOM 2120 C CA . PHE B 1 82 ? 0.786 -8.922 -7.691 1 98.06 82 PHE B CA 1
ATOM 2121 C C . PHE B 1 82 ? -0.409 -8.789 -8.633 1 98.06 82 PHE B C 1
ATOM 2123 O O . PHE B 1 82 ? -1.274 -7.938 -8.43 1 98.06 82 PHE B O 1
ATOM 2130 N N . VAL B 1 83 ? -0.376 -9.586 -9.664 1 98.25 83 VAL B N 1
ATOM 2131 C CA . VAL B 1 83 ? -1.395 -9.539 -10.711 1 98.25 83 VAL B CA 1
ATOM 2132 C C . VAL B 1 83 ? -2.062 -10.906 -10.836 1 98.25 83 VAL B C 1
ATOM 2134 O O . VAL B 1 83 ? -1.388 -11.945 -10.805 1 98.25 83 VAL B O 1
ATOM 2137 N N . ILE B 1 84 ? -3.33 -10.883 -10.938 1 97.06 84 ILE B N 1
ATOM 2138 C CA . ILE B 1 84 ? -4.129 -12.062 -11.227 1 97.06 84 ILE B CA 1
ATOM 2139 C C . ILE B 1 84 ? -4.961 -11.828 -12.484 1 97.06 84 ILE B C 1
ATOM 2141 O O . ILE B 1 84 ? -5.57 -10.773 -12.641 1 97.06 84 ILE B O 1
ATOM 2145 N N . CYS B 1 85 ? -4.988 -12.812 -13.375 1 96.88 85 CYS B N 1
ATOM 2146 C CA . CYS B 1 85 ? -5.734 -12.68 -14.625 1 96.88 85 CYS B CA 1
ATOM 2147 C C . CYS B 1 85 ? -6.977 -13.562 -14.609 1 96.88 85 CYS B C 1
ATOM 2149 O O . CYS B 1 85 ? -6.992 -14.617 -13.977 1 96.88 85 CYS B O 1
ATOM 2151 N N . ASP B 1 86 ? -8 -13.078 -15.242 1 95.38 86 ASP B N 1
ATOM 2152 C CA . ASP B 1 86 ? -9.219 -13.82 -15.57 1 95.38 86 ASP B CA 1
ATOM 2153 C C . ASP B 1 86 ? -9.961 -14.242 -14.305 1 95.38 86 ASP B C 1
ATOM 2155 O O . ASP B 1 86 ? -10.57 -15.312 -14.266 1 95.38 86 ASP B O 1
ATOM 2159 N N . ASN B 1 87 ? -9.805 -13.523 -13.25 1 90.25 87 ASN B N 1
ATOM 2160 C CA . ASN B 1 87 ? -10.492 -13.734 -11.984 1 90.25 87 ASN B CA 1
ATOM 2161 C C . ASN B 1 87 ? -10.281 -15.148 -11.461 1 90.25 87 ASN B C 1
ATOM 2163 O O . ASN B 1 87 ? -11.203 -15.75 -10.906 1 90.25 87 ASN B O 1
ATOM 2167 N N . LYS B 1 88 ? -9.062 -15.602 -11.664 1 92.81 88 LYS B N 1
ATOM 2168 C CA . LYS B 1 88 ? -8.727 -16.938 -11.172 1 92.81 88 LYS B CA 1
ATOM 2169 C C . LYS B 1 88 ? -8.289 -16.875 -9.711 1 92.81 88 LYS B C 1
ATOM 2171 O O . LYS B 1 88 ? -7.164 -17.266 -9.383 1 92.81 88 LYS B O 1
ATOM 2176 N N . PHE B 1 89 ? -9.188 -16.359 -8.914 1 95.38 89 PHE B N 1
ATOM 2177 C CA . PHE B 1 89 ? -8.945 -16.297 -7.477 1 95.38 89 PHE B CA 1
ATOM 2178 C C . PHE B 1 89 ? -10.242 -16.469 -6.699 1 95.38 89 PHE B C 1
ATOM 2180 O O . PHE B 1 89 ? -11.328 -16.391 -7.277 1 95.38 89 PHE B O 1
ATOM 2187 N N . GLU B 1 90 ? -10.109 -16.828 -5.492 1 94.19 90 GLU B N 1
ATOM 2188 C CA . GLU B 1 90 ? -11.211 -16.797 -4.531 1 94.19 90 GLU B CA 1
ATOM 2189 C C . GLU B 1 90 ? -10.922 -15.82 -3.398 1 94.19 90 GLU B C 1
ATOM 2191 O O . GLU B 1 90 ? -9.797 -15.734 -2.914 1 94.19 90 GLU B O 1
ATOM 2196 N N . LEU B 1 91 ? -11.953 -15.039 -3.074 1 94.19 91 LEU B N 1
ATOM 2197 C CA . LEU B 1 91 ? -11.875 -14.203 -1.884 1 94.19 91 LEU B CA 1
ATOM 2198 C C . LEU B 1 91 ? -12.422 -14.93 -0.664 1 94.19 91 LEU B C 1
ATOM 2200 O O . LEU B 1 91 ? -13.609 -15.273 -0.621 1 94.19 91 LEU B O 1
ATOM 2204 N N . VAL B 1 92 ? -11.617 -15.219 0.285 1 92.75 92 VAL B N 1
ATOM 2205 C CA . VAL B 1 92 ? -12.016 -15.844 1.54 1 92.75 92 VAL B CA 1
ATOM 2206 C C . VAL B 1 92 ? -11.633 -14.953 2.713 1 92.75 92 VAL B C 1
ATOM 2208 O O . VAL B 1 92 ? -10.445 -14.812 3.027 1 92.75 92 VAL B O 1
ATOM 2211 N N . GLY B 1 93 ? -12.703 -14.344 3.395 1 89.31 93 GLY B N 1
ATOM 2212 C CA . GLY B 1 93 ? -12.383 -13.297 4.348 1 89.31 93 GLY B CA 1
ATOM 2213 C C . GLY B 1 93 ? -11.664 -12.125 3.719 1 89.31 93 GLY B C 1
ATOM 2214 O O . GLY B 1 93 ? -12.164 -11.508 2.781 1 89.31 93 GLY B O 1
ATOM 2215 N N . ASN B 1 94 ? -10.453 -11.93 4.195 1 89.94 94 ASN B N 1
ATOM 2216 C CA . ASN B 1 94 ? -9.672 -10.836 3.641 1 89.94 94 ASN B CA 1
ATOM 2217 C C . ASN B 1 94 ? -8.539 -11.344 2.752 1 89.94 94 ASN B C 1
ATOM 2219 O O . ASN B 1 94 ? -7.688 -10.57 2.314 1 89.94 94 ASN B O 1
ATOM 2223 N N . ASN B 1 95 ? -8.555 -12.609 2.459 1 93.5 95 ASN B N 1
ATOM 2224 C CA . ASN B 1 95 ? -7.477 -13.211 1.687 1 93.5 95 ASN B CA 1
ATOM 2225 C C . ASN B 1 95 ? -7.863 -13.383 0.22 1 93.5 95 ASN B C 1
ATOM 2227 O O . ASN B 1 95 ? -8.992 -13.781 -0.086 1 93.5 95 ASN B O 1
ATOM 2231 N N . ILE B 1 96 ? -6.945 -13.086 -0.581 1 96 96 ILE B N 1
ATOM 2232 C CA . ILE B 1 96 ? -7.016 -13.539 -1.968 1 96 96 ILE B CA 1
ATOM 2233 C C . ILE B 1 96 ? -6.309 -14.883 -2.111 1 96 96 ILE B C 1
ATOM 2235 O O . ILE B 1 96 ? -5.117 -15 -1.812 1 96 96 ILE B O 1
ATOM 2239 N N . VAL B 1 97 ? -7.082 -15.852 -2.516 1 95.56 97 VAL B N 1
ATOM 2240 C CA . VAL B 1 97 ? -6.547 -17.188 -2.707 1 95.56 97 VAL B CA 1
ATOM 2241 C C . VAL B 1 97 ? -6.324 -17.453 -4.195 1 95.56 97 VAL B C 1
ATOM 2243 O O . VAL B 1 97 ? -7.273 -17.438 -4.98 1 95.56 97 VAL B O 1
ATOM 2246 N N . CYS B 1 98 ? -5.078 -17.719 -4.566 1 95 98 CYS B N 1
ATOM 2247 C CA . CYS B 1 98 ? -4.801 -17.938 -5.984 1 95 98 CYS B CA 1
ATOM 2248 C C . CYS B 1 98 ? -3.369 -18.422 -6.195 1 95 98 CYS B C 1
ATOM 2250 O O . CYS B 1 98 ? -2.574 -18.438 -5.254 1 95 98 CYS B O 1
ATOM 2252 N N . ILE B 1 99 ? -3.143 -18.922 -7.383 1 91.38 99 ILE B N 1
ATOM 2253 C CA . ILE B 1 99 ? -1.788 -18.984 -7.922 1 91.38 99 ILE B CA 1
ATOM 2254 C C . ILE B 1 99 ? -1.527 -17.766 -8.805 1 91.38 99 ILE B C 1
ATOM 2256 O O . ILE B 1 99 ? -2.287 -17.5 -9.742 1 91.38 99 ILE B O 1
ATOM 2260 N N . LEU B 1 100 ? -0.584 -17.016 -8.578 1 93.38 100 LEU B N 1
ATOM 2261 C CA . LEU B 1 100 ? -0.368 -15.703 -9.172 1 93.38 100 LEU B CA 1
ATOM 2262 C C . LEU B 1 100 ? 0.16 -15.828 -10.594 1 93.38 100 LEU B C 1
ATOM 2264 O O . LEU B 1 100 ? 0.932 -16.734 -10.898 1 93.38 100 LEU B O 1
ATOM 2268 N N . ASP B 1 101 ? -0.286 -14.891 -11.445 1 96.81 101 ASP B N 1
ATOM 2269 C CA . ASP B 1 101 ? 0.3 -14.734 -12.773 1 96.81 101 ASP B CA 1
ATOM 2270 C C . ASP B 1 101 ? 1.6 -13.938 -12.711 1 96.81 101 ASP B C 1
ATOM 2272 O O . ASP B 1 101 ? 2.537 -14.211 -13.469 1 96.81 101 ASP B O 1
ATOM 2276 N N . PHE B 1 102 ? 1.598 -12.961 -11.867 1 98.5 102 PHE B N 1
ATOM 2277 C CA . PHE B 1 102 ? 2.738 -12.07 -11.711 1 98.5 102 PHE B CA 1
ATOM 2278 C C . PHE B 1 102 ? 2.867 -11.594 -10.266 1 98.5 102 PHE B C 1
ATOM 2280 O O . PHE B 1 102 ? 1.864 -11.305 -9.609 1 98.5 102 PHE B O 1
ATOM 2287 N N . ILE B 1 103 ? 4.098 -11.531 -9.758 1 98.31 103 ILE B N 1
ATOM 2288 C CA . ILE B 1 103 ? 4.352 -10.961 -8.445 1 98.31 103 ILE B CA 1
ATOM 2289 C C . ILE B 1 103 ? 5.633 -10.125 -8.477 1 98.31 103 ILE B C 1
ATOM 2291 O O . ILE B 1 103 ? 6.598 -10.492 -9.148 1 98.31 103 ILE B O 1
ATOM 2295 N N . CYS B 1 104 ? 5.648 -8.992 -7.773 1 98.38 104 CYS B N 1
ATOM 2296 C CA . CYS B 1 104 ? 6.797 -8.102 -7.668 1 98.38 104 CYS B CA 1
ATOM 2297 C C . CYS B 1 104 ? 7.125 -7.805 -6.207 1 98.38 104 CYS B C 1
ATOM 2299 O O . CYS B 1 104 ? 6.238 -7.445 -5.43 1 98.38 104 CYS B O 1
ATOM 2301 N N . GLU B 1 105 ? 8.32 -8.016 -5.828 1 98.06 105 GLU B N 1
ATOM 2302 C CA . GLU B 1 105 ? 8.836 -7.648 -4.516 1 98.06 105 GLU B CA 1
ATOM 2303 C C . GLU B 1 105 ? 9.875 -6.531 -4.625 1 98.06 105 GLU B C 1
ATOM 2305 O O . GLU B 1 105 ? 10.711 -6.543 -5.523 1 98.06 105 GLU B O 1
ATOM 2310 N N . ILE B 1 106 ? 9.758 -5.57 -3.826 1 97.44 106 ILE B N 1
ATOM 2311 C CA . ILE B 1 106 ? 10.727 -4.484 -3.732 1 97.44 106 ILE B CA 1
ATOM 2312 C C . ILE B 1 106 ? 11.633 -4.711 -2.523 1 97.44 106 ILE B C 1
ATOM 2314 O O . ILE B 1 106 ? 11.156 -4.82 -1.393 1 97.44 106 ILE B O 1
ATOM 2318 N N . VAL B 1 107 ? 12.898 -4.75 -2.732 1 94.25 107 VAL B N 1
ATOM 2319 C CA . VAL B 1 107 ? 13.875 -5.203 -1.745 1 94.25 107 VAL B CA 1
ATOM 2320 C C . VAL B 1 107 ? 14.406 -4.008 -0.96 1 94.25 107 VAL B C 1
ATOM 2322 O O . VAL B 1 107 ? 14.703 -2.961 -1.537 1 94.25 107 VAL B O 1
ATOM 2325 N N . SER B 1 108 ? 14.375 -4.199 0.281 1 85.31 108 SER B N 1
ATOM 2326 C CA . SER B 1 108 ? 15.117 -3.318 1.177 1 85.31 108 SER B CA 1
ATOM 2327 C C . SER B 1 108 ? 16.438 -3.949 1.605 1 85.31 108 SER B C 1
ATOM 2329 O O . SER B 1 108 ? 16.672 -5.137 1.365 1 85.31 108 SER B O 1
ATOM 2331 N N . PRO B 1 109 ? 17.328 -3.148 2.236 1 83.25 109 PRO B N 1
ATOM 2332 C CA . PRO B 1 109 ? 18.594 -3.719 2.691 1 83.25 109 PRO B CA 1
ATOM 2333 C C . PRO B 1 109 ? 18.406 -4.914 3.623 1 83.25 109 PRO B C 1
ATOM 2335 O O . PRO B 1 109 ? 19.188 -5.871 3.57 1 83.25 109 PRO B O 1
ATOM 2338 N N . SER B 1 110 ? 17.359 -4.949 4.402 1 83.06 110 SER B N 1
ATOM 2339 C CA . SER B 1 110 ? 17.156 -5.977 5.414 1 83.06 110 SER B CA 1
ATOM 2340 C C . SER B 1 110 ? 16.406 -7.18 4.84 1 83.06 110 SER B C 1
ATOM 2342 O O . SER B 1 110 ? 16.266 -8.203 5.504 1 83.06 110 SER B O 1
ATOM 2344 N N . SER B 1 111 ? 15.969 -7.074 3.584 1 89.75 111 SER B N 1
ATOM 2345 C CA . SER B 1 111 ? 15.102 -8.133 3.084 1 89.75 111 SER B CA 1
ATOM 2346 C C . SER B 1 111 ? 15.742 -8.859 1.904 1 89.75 111 SER B C 1
ATOM 2348 O O . SER B 1 111 ? 15.07 -9.617 1.199 1 89.75 111 SER B O 1
ATOM 2350 N N . ILE B 1 112 ? 16.984 -8.695 1.659 1 89.38 112 ILE B N 1
ATOM 2351 C CA . ILE B 1 112 ? 17.672 -9.234 0.496 1 89.38 112 ILE B CA 1
ATOM 2352 C C . ILE B 1 112 ? 17.531 -10.758 0.472 1 89.38 112 ILE B C 1
ATOM 2354 O O . ILE B 1 112 ? 17.094 -11.328 -0.525 1 89.38 112 ILE B O 1
ATOM 2358 N N . LYS B 1 113 ? 17.953 -11.406 1.515 1 90.75 113 LYS B N 1
ATOM 2359 C CA . LYS B 1 113 ? 17.844 -12.859 1.575 1 90.75 113 LYS B CA 1
ATOM 2360 C C . LYS B 1 113 ? 16.391 -13.32 1.449 1 90.75 113 LYS B C 1
ATOM 2362 O O . LYS B 1 113 ? 16.109 -14.297 0.758 1 90.75 113 LYS B O 1
ATOM 2367 N N . MET B 1 114 ? 15.531 -12.625 2.109 1 93 114 MET B N 1
ATOM 2368 C CA . MET B 1 114 ? 14.109 -12.938 2.072 1 93 114 MET B CA 1
ATOM 2369 C C . MET B 1 114 ? 13.594 -12.961 0.636 1 93 114 MET B C 1
ATOM 2371 O O . MET B 1 114 ? 13 -13.953 0.202 1 93 114 MET B O 1
ATOM 2375 N N . GLU B 1 115 ? 13.82 -11.977 -0.137 1 93.75 115 GLU B N 1
ATOM 2376 C CA . GLU B 1 115 ? 13.273 -11.867 -1.486 1 93.75 115 GLU B CA 1
ATOM 2377 C C . GLU B 1 115 ? 14.062 -12.719 -2.473 1 93.75 115 GLU B C 1
ATOM 2379 O O . GLU B 1 115 ? 13.492 -13.312 -3.387 1 93.75 115 GLU B O 1
ATOM 2384 N N . ASN B 1 116 ? 15.359 -12.906 -2.232 1 93.69 116 ASN B N 1
ATOM 2385 C CA . ASN B 1 116 ? 16.219 -13.531 -3.229 1 93.69 116 ASN B CA 1
ATOM 2386 C C . ASN B 1 116 ? 16.312 -15.039 -3.023 1 93.69 116 ASN B C 1
ATOM 2388 O O . ASN B 1 116 ? 16.75 -15.766 -3.916 1 93.69 116 ASN B O 1
ATOM 2392 N N . THR B 1 117 ? 15.938 -15.484 -1.916 1 94.31 117 THR B N 1
ATOM 2393 C CA . THR B 1 117 ? 16.078 -16.906 -1.646 1 94.31 117 THR B CA 1
ATOM 2394 C C . THR B 1 117 ? 14.758 -17.516 -1.184 1 94.31 117 THR B C 1
ATOM 2396 O O . THR B 1 117 ? 14.117 -18.266 -1.922 1 94.31 117 THR B O 1
ATOM 2399 N N . ILE B 1 118 ? 14.266 -17.047 -0.064 1 95.12 118 ILE B N 1
ATOM 2400 C CA . ILE B 1 118 ? 13.133 -17.688 0.598 1 95.12 118 ILE B CA 1
ATOM 2401 C C . ILE B 1 118 ? 11.875 -17.5 -0.246 1 95.12 118 ILE B C 1
ATOM 2403 O O . ILE B 1 118 ? 11.242 -18.484 -0.658 1 95.12 118 ILE B O 1
ATOM 2407 N N . LYS B 1 119 ? 11.555 -16.297 -0.563 1 95.75 119 LYS B N 1
ATOM 2408 C CA . LYS B 1 119 ? 10.336 -16.047 -1.326 1 95.75 119 LYS B CA 1
ATOM 2409 C C . LYS B 1 119 ? 10.5 -16.484 -2.781 1 95.75 119 LYS B C 1
ATOM 2411 O O . LYS B 1 119 ? 9.547 -16.953 -3.402 1 95.75 119 LYS B O 1
ATOM 2416 N N . LYS B 1 120 ? 11.664 -16.281 -3.246 1 95.69 120 LYS B N 1
ATOM 2417 C CA . LYS B 1 120 ? 11.93 -16.734 -4.609 1 95.69 120 LYS B CA 1
ATOM 2418 C C . LYS B 1 120 ? 11.609 -18.219 -4.766 1 95.69 120 LYS B C 1
ATOM 2420 O O . LYS B 1 120 ? 10.867 -18.594 -5.672 1 95.69 120 LYS B O 1
ATOM 2425 N N . GLU B 1 121 ? 12.141 -18.984 -3.895 1 95.75 121 GLU B N 1
ATOM 2426 C CA . GLU B 1 121 ? 11.906 -20.438 -3.947 1 95.75 121 GLU B CA 1
ATOM 2427 C C . GLU B 1 121 ? 10.422 -20.766 -3.811 1 95.75 121 GLU B C 1
ATOM 2429 O O . GLU B 1 121 ? 9.891 -21.578 -4.555 1 95.75 121 GLU B O 1
ATOM 2434 N N . LEU B 1 122 ? 9.766 -20.094 -2.932 1 95.56 122 LEU B N 1
ATOM 2435 C CA . LEU B 1 122 ? 8.344 -20.312 -2.711 1 95.56 122 LEU B CA 1
ATOM 2436 C C . LEU B 1 122 ? 7.543 -20 -3.977 1 95.56 122 LEU B C 1
ATOM 2438 O O . LEU B 1 122 ? 6.75 -20.828 -4.426 1 95.56 122 LEU B O 1
ATOM 2442 N N . TYR B 1 123 ? 7.742 -18.812 -4.551 1 96.31 123 TYR B N 1
ATOM 2443 C CA . TYR B 1 123 ? 6.961 -18.375 -5.699 1 96.31 123 TYR B CA 1
ATOM 2444 C C . TYR B 1 123 ? 7.219 -19.25 -6.914 1 96.31 123 TYR B C 1
ATOM 2446 O O . TYR B 1 123 ? 6.281 -19.641 -7.617 1 96.31 123 TYR B O 1
ATOM 2454 N N . LEU B 1 124 ? 8.484 -19.578 -7.133 1 94.81 124 LEU B N 1
ATOM 2455 C CA . LEU B 1 124 ? 8.82 -20.438 -8.273 1 94.81 124 LEU B CA 1
ATOM 2456 C C . LEU B 1 124 ? 8.258 -21.844 -8.094 1 94.81 124 LEU B C 1
ATOM 2458 O O . LEU B 1 124 ? 7.719 -22.422 -9.039 1 94.81 124 LEU B O 1
ATOM 2462 N N . ASP B 1 125 ? 8.289 -22.359 -6.879 1 94.19 125 ASP B N 1
ATOM 2463 C CA . ASP B 1 125 ? 7.777 -23.688 -6.582 1 94.19 125 ASP B CA 1
ATOM 2464 C C . ASP B 1 125 ? 6.258 -23.75 -6.75 1 94.19 125 ASP B C 1
ATOM 2466 O O . ASP B 1 125 ? 5.711 -24.781 -7.137 1 94.19 125 ASP B O 1
ATOM 2470 N N . LYS B 1 126 ? 5.59 -22.688 -6.445 1 93.81 126 LYS B N 1
ATOM 2471 C CA . LYS B 1 126 ? 4.133 -22.641 -6.48 1 93.81 126 LYS B CA 1
ATOM 2472 C C . LYS B 1 126 ? 3.625 -22.375 -7.895 1 93.81 126 LYS B C 1
ATOM 2474 O O . LYS B 1 126 ? 2.416 -22.406 -8.141 1 93.81 126 LYS B O 1
ATOM 2479 N N . GLY B 1 127 ? 4.535 -22.031 -8.805 1 93.25 127 GLY B N 1
ATOM 2480 C CA . GLY B 1 127 ? 4.156 -21.922 -10.203 1 93.25 127 GLY B CA 1
ATOM 2481 C C . GLY B 1 127 ? 3.803 -20.516 -10.625 1 93.25 127 GLY B C 1
ATOM 2482 O O . GLY B 1 127 ? 3.039 -20.312 -11.57 1 93.25 127 GLY B O 1
ATOM 2483 N N . VAL B 1 128 ? 4.258 -19.531 -9.938 1 95.69 128 VAL B N 1
ATOM 2484 C CA . VAL B 1 128 ? 4.102 -18.156 -10.383 1 95.69 128 VAL B CA 1
ATOM 2485 C C . VAL B 1 128 ? 4.727 -17.984 -11.766 1 95.69 128 VAL B C 1
ATOM 2487 O O . VAL B 1 128 ? 5.855 -18.422 -12 1 95.69 128 VAL B O 1
ATOM 2490 N N . LYS B 1 129 ? 4.008 -17.328 -12.648 1 96.88 129 LYS B N 1
ATOM 2491 C CA . LYS B 1 129 ? 4.465 -17.266 -14.039 1 96.88 129 LYS B CA 1
ATOM 2492 C C . LYS B 1 129 ? 5.637 -16.297 -14.18 1 96.88 129 LYS B C 1
ATOM 2494 O O . LYS B 1 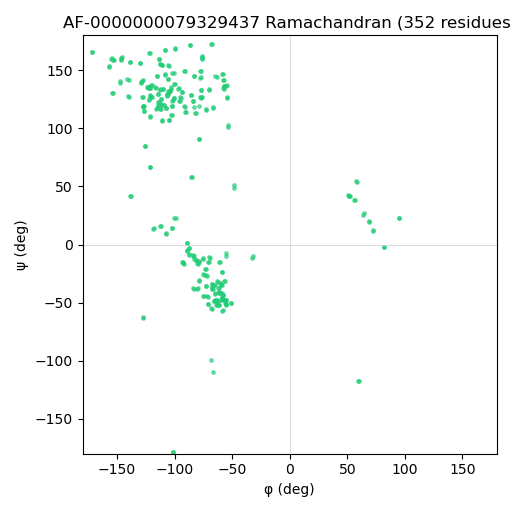129 ? 6.586 -16.562 -14.922 1 96.88 129 LYS B O 1
ATOM 2499 N N . GLU B 1 130 ? 5.555 -15.211 -13.602 1 98.5 130 GLU B N 1
ATOM 2500 C CA . GLU B 1 130 ? 6.613 -14.211 -13.672 1 98.5 130 GLU B CA 1
ATOM 2501 C C . GLU B 1 130 ? 6.828 -13.531 -12.32 1 98.5 130 GLU B C 1
ATOM 2503 O O . GLU B 1 130 ? 5.867 -13.102 -11.672 1 98.5 130 GLU B O 1
ATOM 2508 N N . TYR B 1 131 ? 8.109 -13.539 -11.852 1 98.31 131 TYR B N 1
ATOM 2509 C CA . TYR B 1 131 ? 8.5 -12.984 -10.562 1 98.31 131 TYR B CA 1
ATOM 2510 C C . TYR B 1 131 ? 9.562 -11.914 -10.734 1 98.31 131 TYR B C 1
ATOM 2512 O O . TYR B 1 131 ? 10.594 -12.148 -11.367 1 98.31 131 TYR B O 1
ATOM 2520 N N . TRP B 1 132 ? 9.281 -10.664 -10.195 1 98.75 132 TRP B N 1
ATOM 2521 C CA . TRP B 1 132 ? 10.227 -9.555 -10.242 1 98.75 132 TRP B CA 1
ATOM 2522 C C . TRP B 1 132 ? 10.773 -9.242 -8.852 1 98.75 132 TRP B C 1
ATOM 2524 O O . TRP B 1 132 ? 10.023 -9.234 -7.867 1 98.75 132 TRP B O 1
ATOM 2534 N N . ILE B 1 133 ? 12.039 -9.086 -8.781 1 98.38 133 ILE B N 1
ATOM 2535 C CA . ILE B 1 133 ? 12.688 -8.492 -7.617 1 98.38 133 ILE B CA 1
ATOM 2536 C C . ILE B 1 133 ? 13.281 -7.141 -7.988 1 98.38 133 ILE B C 1
ATOM 2538 O O . ILE B 1 133 ? 14.188 -7.062 -8.828 1 98.38 133 ILE B O 1
ATOM 2542 N N . VAL B 1 134 ? 12.789 -6.098 -7.379 1 98.38 134 VAL B N 1
ATOM 2543 C CA . VAL B 1 134 ? 13.273 -4.75 -7.656 1 98.38 134 VAL B CA 1
ATOM 2544 C C . VAL B 1 134 ? 14.07 -4.227 -6.465 1 98.38 134 VAL B C 1
ATOM 2546 O O . VAL B 1 134 ? 13.547 -4.145 -5.348 1 98.38 134 VAL B O 1
ATOM 2549 N N . ASN B 1 135 ? 15.312 -3.908 -6.668 1 97 135 ASN B N 1
ATOM 2550 C CA . ASN B 1 135 ? 16.219 -3.406 -5.637 1 97 135 ASN B CA 1
ATOM 2551 C C . ASN B 1 135 ? 16.578 -1.94 -5.871 1 97 135 ASN B C 1
ATOM 2553 O O . ASN B 1 135 ? 17.344 -1.623 -6.773 1 97 135 ASN B O 1
ATOM 2557 N N . TYR B 1 136 ? 16.016 -1.071 -5.043 1 95.5 136 TYR B N 1
ATOM 2558 C CA . TYR B 1 136 ? 16.234 0.348 -5.297 1 95.5 136 TYR B CA 1
ATOM 2559 C C . TYR B 1 136 ? 17.594 0.79 -4.777 1 95.5 136 TYR B C 1
ATOM 2561 O O . TYR B 1 136 ? 18.078 1.875 -5.1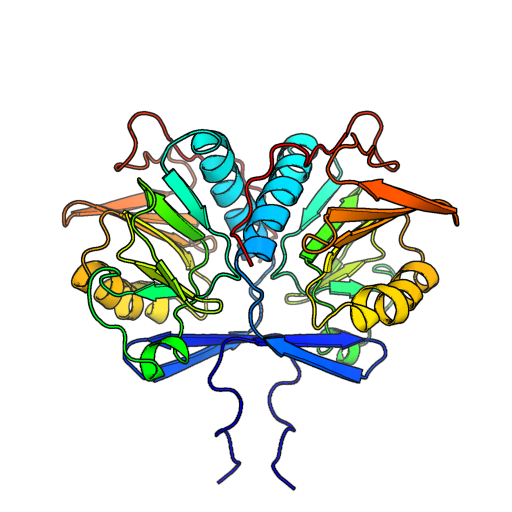13 1 95.5 136 TYR B O 1
ATOM 2569 N N . LEU B 1 137 ? 18.234 0.013 -3.92 1 93.62 137 LEU B N 1
ATOM 2570 C CA . LEU B 1 137 ? 19.578 0.347 -3.455 1 93.62 137 LEU B CA 1
ATOM 2571 C C . LEU B 1 137 ? 20.609 0.148 -4.566 1 93.62 137 LEU B C 1
ATOM 2573 O O . LEU B 1 137 ? 21.375 1.058 -4.871 1 93.62 137 LEU B O 1
ATOM 2577 N N . ASP B 1 138 ? 20.562 -1.017 -5.16 1 94.62 138 ASP B N 1
ATOM 2578 C CA . ASP B 1 138 ? 21.484 -1.333 -6.25 1 94.62 138 ASP B CA 1
ATOM 2579 C C . ASP B 1 138 ? 20.922 -0.877 -7.594 1 94.62 138 ASP B C 1
ATOM 2581 O O . ASP B 1 138 ? 21.609 -0.947 -8.617 1 94.62 138 ASP B O 1
ATOM 2585 N N . LYS B 1 139 ? 19.688 -0.46 -7.59 1 96.44 139 LYS B N 1
ATOM 2586 C CA . LYS B 1 139 ? 18.984 -0.006 -8.789 1 96.44 139 LYS B CA 1
ATOM 2587 C C . LYS B 1 139 ? 18.969 -1.094 -9.859 1 96.44 139 LYS B C 1
ATOM 2589 O O . LYS B 1 139 ? 19.344 -0.85 -11.008 1 96.44 139 LYS B O 1
ATOM 2594 N N . THR B 1 140 ? 18.484 -2.254 -9.477 1 97.62 140 THR B N 1
ATOM 2595 C CA . THR B 1 140 ? 18.406 -3.398 -10.375 1 97.62 140 THR B CA 1
ATOM 2596 C C . THR B 1 140 ? 17 -4.008 -10.352 1 97.62 140 THR B C 1
ATOM 2598 O O . THR B 1 140 ? 16.234 -3.789 -9.406 1 97.62 140 THR B O 1
ATOM 2601 N N . ILE B 1 141 ? 16.672 -4.68 -11.414 1 98.44 141 ILE B N 1
ATOM 2602 C CA . ILE B 1 141 ? 15.453 -5.473 -11.555 1 98.44 141 ILE B CA 1
ATOM 2603 C C . ILE B 1 141 ? 15.812 -6.895 -11.992 1 98.44 141 ILE B C 1
ATOM 2605 O O . ILE B 1 141 ? 16.391 -7.094 -13.062 1 98.44 141 ILE B O 1
ATOM 2609 N N . LYS B 1 142 ? 15.562 -7.859 -11.188 1 98.38 142 LYS B N 1
ATOM 2610 C CA . LYS B 1 142 ? 15.688 -9.266 -11.547 1 98.38 142 LYS B CA 1
ATOM 2611 C C . LYS B 1 142 ? 14.352 -9.844 -11.992 1 98.38 142 LYS B C 1
ATOM 2613 O O . LYS B 1 142 ? 13.344 -9.719 -11.297 1 98.38 142 LYS B O 1
ATOM 2618 N N . VAL B 1 143 ? 14.383 -10.422 -13.141 1 98.69 143 VAL B N 1
ATOM 2619 C CA . VAL B 1 143 ? 13.164 -10.977 -13.727 1 98.69 143 VAL B CA 1
ATOM 2620 C C . VAL B 1 143 ? 13.289 -12.5 -13.828 1 98.69 143 VAL B C 1
ATOM 2622 O O . VAL B 1 143 ? 14.25 -13.008 -14.414 1 98.69 143 VAL B O 1
ATOM 2625 N N . TYR B 1 144 ? 12.383 -13.164 -13.234 1 98.38 144 TYR B N 1
ATOM 2626 C CA . TYR B 1 144 ? 12.25 -14.609 -13.391 1 98.38 144 TYR B CA 1
ATOM 2627 C C . TYR B 1 144 ? 11.031 -14.961 -14.234 1 98.38 144 TYR B C 1
ATOM 2629 O O . TYR B 1 144 ? 9.898 -14.672 -13.852 1 98.38 144 TYR B O 1
ATOM 2637 N N . PHE B 1 145 ? 11.234 -15.555 -15.312 1 97.94 145 PHE B N 1
ATOM 2638 C CA . PHE B 1 145 ? 10.188 -15.906 -16.266 1 97.94 145 PHE B CA 1
ATOM 2639 C C . PHE B 1 145 ? 10.602 -17.109 -17.094 1 97.94 145 PHE B C 1
ATOM 2641 O O . PHE B 1 145 ? 11.727 -17.172 -17.609 1 97.94 145 PHE B O 1
ATOM 2648 N N . GLU B 1 146 ? 9.695 -18.141 -17.188 1 96 146 GLU B N 1
ATOM 2649 C CA . GLU B 1 146 ? 9.938 -19.344 -17.953 1 96 146 GLU B CA 1
ATOM 2650 C C . GLU B 1 146 ? 11.273 -19.984 -17.594 1 96 146 GLU B C 1
ATOM 2652 O O . GLU B 1 146 ? 12.086 -20.297 -18.453 1 96 146 GLU B O 1
ATOM 2657 N N . ASN B 1 147 ? 11.57 -20.016 -16.328 1 92.69 147 ASN B N 1
ATOM 2658 C CA . ASN B 1 147 ? 12.734 -20.672 -15.75 1 92.69 147 ASN B CA 1
ATOM 2659 C C . ASN B 1 147 ? 14.031 -19.953 -16.125 1 92.69 147 ASN B C 1
ATOM 2661 O O . ASN B 1 147 ? 15.102 -20.562 -16.109 1 92.69 147 ASN B O 1
ATOM 2665 N N . LYS B 1 148 ? 13.938 -18.734 -16.531 1 97 148 LYS B N 1
ATOM 2666 C CA . LYS B 1 148 ? 15.102 -17.906 -16.797 1 97 148 LYS B CA 1
ATOM 2667 C C . LYS B 1 148 ? 15.18 -16.734 -15.836 1 97 148 LYS B C 1
ATOM 2669 O O . LYS B 1 148 ? 14.156 -16.203 -15.391 1 97 148 LYS B O 1
ATOM 2674 N N . GLU B 1 149 ? 16.328 -16.422 -15.523 1 97 149 GLU B N 1
ATOM 2675 C CA . GLU B 1 149 ? 16.625 -15.234 -14.719 1 97 149 GLU B CA 1
ATOM 2676 C C . GLU B 1 149 ? 17.359 -14.172 -15.547 1 97 149 GLU B C 1
ATOM 2678 O O . GLU B 1 149 ? 18.391 -14.453 -16.156 1 97 149 GLU B O 1
ATOM 2683 N N . ILE B 1 150 ? 16.828 -13.031 -15.68 1 98.25 150 ILE B N 1
ATOM 2684 C CA . ILE B 1 150 ? 17.453 -11.922 -16.406 1 98.25 150 ILE B CA 1
ATOM 2685 C C . ILE B 1 150 ? 17.594 -10.719 -15.477 1 98.25 150 ILE B C 1
ATOM 2687 O O . ILE B 1 150 ? 16.672 -10.367 -14.75 1 98.25 150 ILE B O 1
ATOM 2691 N N . ASN B 1 151 ? 18.719 -10.125 -15.523 1 98.25 151 ASN B N 1
ATOM 2692 C CA . ASN B 1 151 ? 19.016 -8.961 -14.695 1 98.25 151 ASN B CA 1
ATOM 2693 C C . ASN B 1 151 ? 19.016 -7.676 -15.516 1 98.25 151 ASN B C 1
ATOM 2695 O O . ASN B 1 151 ? 19.656 -7.613 -16.578 1 98.25 151 ASN B O 1
ATOM 2699 N N . PHE B 1 152 ? 18.297 -6.699 -15.047 1 98.69 152 PHE B N 1
ATOM 2700 C CA . PHE B 1 152 ? 18.25 -5.367 -15.648 1 98.69 152 PHE B CA 1
ATOM 2701 C C . PHE B 1 152 ? 18.688 -4.309 -14.641 1 98.69 152 PHE B C 1
ATOM 2703 O O . PHE B 1 152 ? 18.844 -4.598 -13.453 1 98.69 152 PHE B O 1
ATOM 2710 N N . SER B 1 153 ? 18.984 -3.135 -15.164 1 98.44 153 SER B N 1
ATOM 2711 C CA . SER B 1 153 ? 19.156 -1.957 -14.32 1 98.44 153 SER B CA 1
ATOM 2712 C C . SER B 1 153 ? 18 -0.986 -14.477 1 98.44 153 SER B C 1
ATOM 2714 O O . SER B 1 153 ? 17.156 -1.154 -15.359 1 98.44 153 SER B O 1
ATOM 2716 N N . PHE B 1 154 ? 17.938 -0.037 -13.57 1 98.19 154 PHE B N 1
ATOM 2717 C CA . PHE B 1 154 ? 16.906 0.988 -13.633 1 98.19 154 PHE B CA 1
ATOM 2718 C C . PHE B 1 154 ? 17.016 1.776 -14.938 1 98.19 154 PHE B C 1
ATOM 2720 O O . PHE B 1 154 ? 16.062 2.447 -15.336 1 98.19 154 PHE B O 1
ATOM 2727 N N . GLU B 1 155 ? 18.141 1.692 -15.68 1 98.19 155 GLU B N 1
ATOM 2728 C CA . GLU B 1 155 ? 18.344 2.416 -16.938 1 98.19 155 GLU B CA 1
ATOM 2729 C C . GLU B 1 155 ? 17.688 1.692 -18.094 1 98.19 155 GLU B C 1
ATOM 2731 O O . GLU B 1 155 ? 17.531 2.26 -19.188 1 98.19 155 GLU B O 1
ATOM 2736 N N . ASP B 1 156 ? 17.312 0.479 -17.875 1 98.5 156 ASP B N 1
ATOM 2737 C CA . ASP B 1 156 ? 16.75 -0.349 -18.938 1 98.5 156 ASP B CA 1
ATOM 2738 C C . ASP B 1 156 ? 15.234 -0.231 -19 1 98.5 156 ASP B C 1
ATOM 2740 O O . ASP B 1 156 ? 14.594 0.103 -18 1 98.5 156 ASP B O 1
ATOM 2744 N N . GLU B 1 157 ? 14.734 -0.385 -20.172 1 98.19 157 GLU B N 1
ATOM 2745 C CA . GLU B 1 157 ? 13.312 -0.674 -20.328 1 98.19 157 GLU B CA 1
ATOM 2746 C C . GLU B 1 157 ? 13.031 -2.166 -20.172 1 98.19 157 GLU B C 1
ATOM 2748 O O . GLU B 1 157 ? 13.586 -2.988 -20.906 1 98.19 157 GLU B O 1
ATOM 2753 N N . VAL B 1 158 ? 12.18 -2.488 -19.266 1 98.62 158 VAL B N 1
ATOM 2754 C CA . VAL B 1 158 ? 11.992 -3.896 -18.922 1 98.62 158 VAL B CA 1
ATOM 2755 C C . VAL B 1 158 ? 10.586 -4.34 -19.312 1 98.62 158 VAL B C 1
ATOM 2757 O O . VAL B 1 158 ? 9.594 -3.793 -18.812 1 98.62 158 VAL B O 1
ATOM 2760 N N . LYS B 1 159 ? 10.508 -5.281 -20.156 1 98.56 159 LYS B N 1
ATOM 2761 C CA . LYS B 1 159 ? 9.219 -5.824 -20.578 1 98.56 159 LYS B CA 1
ATOM 2762 C C . LYS B 1 159 ? 8.633 -6.75 -19.516 1 98.56 159 LYS B C 1
ATOM 2764 O O . LYS B 1 159 ? 9.359 -7.555 -18.922 1 98.56 159 LYS B O 1
ATOM 2769 N N . VAL B 1 160 ? 7.332 -6.582 -19.188 1 98.75 160 VAL B N 1
ATOM 2770 C CA . VAL B 1 160 ? 6.605 -7.582 -18.422 1 98.75 160 VAL B CA 1
ATOM 2771 C C . VAL B 1 160 ? 6.125 -8.703 -19.344 1 98.75 160 VAL B C 1
ATOM 2773 O O . VAL B 1 160 ? 5.191 -8.508 -20.125 1 98.75 160 VAL B O 1
ATOM 2776 N N . ASN B 1 161 ? 6.641 -9.836 -19.188 1 98.56 161 ASN B N 1
ATOM 2777 C CA . ASN B 1 161 ? 6.602 -10.859 -20.234 1 98.56 161 ASN B CA 1
ATOM 2778 C C . ASN B 1 161 ? 5.215 -11.484 -20.359 1 98.56 161 ASN B C 1
ATOM 2780 O O . ASN B 1 161 ? 4.824 -11.938 -21.422 1 98.56 161 ASN B O 1
ATOM 2784 N N . ILE B 1 162 ? 4.434 -11.484 -19.312 1 98.06 162 ILE B N 1
ATOM 2785 C CA . ILE B 1 162 ? 3.115 -12.109 -19.391 1 98.06 162 ILE B CA 1
ATOM 2786 C C . ILE B 1 162 ? 2.162 -11.219 -20.172 1 98.06 162 ILE B C 1
ATOM 2788 O O . ILE B 1 162 ? 1.057 -11.641 -20.531 1 98.06 162 ILE B O 1
ATOM 2792 N N . PHE B 1 163 ? 2.564 -10.016 -20.422 1 98.12 163 PHE B N 1
ATOM 2793 C CA . PHE B 1 163 ? 1.749 -9.094 -21.203 1 98.12 163 PHE B CA 1
ATOM 2794 C C . PHE B 1 163 ? 2.416 -8.766 -22.531 1 98.12 163 PHE B C 1
ATOM 2796 O O . PHE B 1 163 ? 3.637 -8.891 -22.672 1 98.12 163 PHE B O 1
ATOM 2803 N N . ASN B 1 164 ? 1.657 -8.305 -23.5 1 95.25 164 ASN B N 1
ATOM 2804 C CA . ASN B 1 164 ? 2.164 -8.047 -24.844 1 95.25 164 ASN B CA 1
ATOM 2805 C C . ASN B 1 164 ? 2.828 -6.676 -24.938 1 95.25 164 ASN B C 1
ATOM 2807 O O . ASN B 1 164 ? 3.836 -6.516 -25.625 1 95.25 164 ASN B O 1
ATOM 2811 N N . ASN B 1 165 ? 2.305 -5.684 -24.297 1 96.38 165 ASN B N 1
ATOM 2812 C CA . ASN B 1 165 ? 2.742 -4.316 -24.531 1 96.38 165 ASN B CA 1
ATOM 2813 C C . ASN B 1 165 ? 2.879 -3.531 -23.234 1 96.38 165 ASN B C 1
ATOM 2815 O O . ASN B 1 165 ? 2.436 -2.385 -23.141 1 96.38 165 ASN B O 1
ATOM 2819 N N . LEU B 1 166 ? 3.418 -4.137 -22.188 1 98.25 166 LEU B N 1
ATOM 2820 C CA . LEU B 1 166 ? 3.727 -3.412 -20.969 1 98.25 166 LEU B CA 1
ATOM 2821 C C . LEU B 1 166 ? 5.23 -3.387 -20.719 1 98.25 166 LEU B C 1
ATOM 2823 O O . LEU B 1 166 ? 5.859 -4.438 -20.594 1 98.25 166 LEU B O 1
ATOM 2827 N N . THR B 1 167 ? 5.742 -2.225 -20.719 1 98.5 167 THR B N 1
ATOM 2828 C CA . THR B 1 167 ? 7.156 -2.014 -20.438 1 98.5 167 THR B CA 1
ATOM 2829 C C . THR B 1 167 ? 7.332 -1.046 -19.266 1 98.5 167 THR B C 1
ATOM 2831 O O . THR B 1 167 ? 6.652 -0.017 -19.203 1 98.5 167 THR B O 1
ATOM 2834 N N . ILE B 1 168 ? 8.203 -1.38 -18.375 1 98.44 168 ILE B N 1
ATOM 2835 C CA . ILE B 1 168 ? 8.469 -0.575 -17.188 1 98.44 168 ILE B CA 1
ATOM 2836 C C . ILE B 1 168 ? 9.789 0.176 -17.359 1 98.44 168 ILE B C 1
ATOM 2838 O O . ILE B 1 168 ? 10.789 -0.403 -17.781 1 98.44 168 ILE B O 1
ATOM 2842 N N . CYS B 1 169 ? 9.766 1.408 -17.078 1 97.56 169 CYS B N 1
ATOM 2843 C CA . CYS B 1 169 ? 10.953 2.258 -17.109 1 97.56 169 CYS B CA 1
ATOM 2844 C C . CYS B 1 169 ? 11.141 3 -15.797 1 97.56 169 CYS B C 1
ATOM 2846 O O . CYS B 1 169 ? 10.297 3.807 -15.406 1 97.56 169 CYS B O 1
ATOM 2848 N N . LEU B 1 170 ? 12.305 2.709 -15.148 1 97.88 170 LEU B N 1
ATOM 2849 C CA . LEU B 1 170 ? 12.578 3.35 -13.867 1 97.88 170 LEU B CA 1
ATOM 2850 C C . LEU B 1 170 ? 13.742 4.324 -13.977 1 97.88 170 LEU B C 1
ATOM 2852 O O . LEU B 1 170 ? 14.266 4.797 -12.969 1 97.88 170 LEU B O 1
ATOM 2856 N N . LYS B 1 171 ? 14.148 4.719 -15.117 1 96.06 171 LYS B N 1
ATOM 2857 C CA . LYS B 1 171 ? 15.367 5.492 -15.352 1 96.06 171 LYS B CA 1
ATOM 2858 C C . LYS B 1 171 ? 15.258 6.879 -14.719 1 96.06 171 LYS B C 1
ATOM 2860 O O . LYS B 1 171 ? 16.25 7.43 -14.25 1 96.06 171 LYS B O 1
ATOM 2865 N N . ASP B 1 172 ? 14.125 7.473 -14.695 1 93.12 172 ASP B N 1
ATOM 2866 C CA . ASP B 1 172 ? 13.984 8.852 -14.242 1 93.12 172 ASP B CA 1
ATOM 2867 C C . ASP B 1 172 ? 13.422 8.914 -12.82 1 93.12 172 ASP B C 1
ATOM 2869 O O . ASP B 1 172 ? 13.023 9.984 -12.352 1 93.12 172 ASP B O 1
ATOM 2873 N N . ILE B 1 173 ? 13.461 7.785 -12.188 1 95.12 173 ILE B N 1
ATOM 2874 C CA . ILE B 1 173 ? 12.891 7.754 -10.852 1 95.12 173 ILE B CA 1
ATOM 2875 C C . ILE B 1 173 ? 13.781 8.547 -9.891 1 95.12 173 ILE B C 1
ATOM 2877 O O . ILE B 1 173 ? 15.008 8.477 -9.969 1 95.12 173 ILE B O 1
ATOM 2881 N N . GLU B 1 174 ? 13.219 9.414 -9.078 1 93.69 174 GLU B N 1
ATOM 2882 C CA . GLU B 1 174 ? 13.961 10.227 -8.117 1 93.69 174 GLU B CA 1
ATOM 2883 C C . GLU B 1 174 ? 13.836 9.656 -6.703 1 93.69 174 GLU B C 1
ATOM 2885 O O . GLU B 1 174 ? 12.766 9.703 -6.094 1 93.69 174 GLU B O 1
ATOM 2890 N N . LEU B 1 175 ? 14.922 9.156 -6.199 1 95.12 175 LEU B N 1
ATOM 2891 C CA . LEU B 1 175 ? 14.969 8.547 -4.875 1 95.12 175 LEU B CA 1
ATOM 2892 C C . LEU B 1 175 ? 15.648 9.477 -3.875 1 95.12 175 LEU B C 1
ATOM 2894 O O . LEU B 1 175 ? 16.453 10.328 -4.262 1 95.12 175 LEU B O 1
ATOM 2898 N N . PHE B 1 176 ? 15.273 9.281 -2.65 1 92.56 176 PHE B N 1
ATOM 2899 C CA . PHE B 1 176 ? 16 9.977 -1.596 1 92.56 176 PHE B CA 1
ATOM 2900 C C . PHE B 1 176 ? 17.453 9.5 -1.537 1 92.56 176 PHE B C 1
ATOM 2902 O O . PHE B 1 176 ? 17.734 8.328 -1.793 1 92.56 176 PHE B O 1
ATOM 2909 N N . GLU B 1 177 ? 18.297 10.438 -1.223 1 85.56 177 GLU B N 1
ATOM 2910 C CA . GLU B 1 177 ? 19.688 10.062 -1.021 1 85.56 177 GLU B CA 1
ATOM 2911 C C . GLU B 1 177 ? 19.875 9.305 0.293 1 85.56 177 GLU B C 1
ATOM 2913 O O . GLU B 1 177 ? 19.359 9.727 1.331 1 85.56 177 GLU B O 1
ATOM 2918 N N . VAL B 1 178 ? 20.281 8.039 0.149 1 69.88 178 VAL B N 1
ATOM 2919 C CA . VAL B 1 178 ? 20.547 7.254 1.35 1 69.88 178 VAL B CA 1
ATOM 2920 C C . VAL B 1 178 ? 22.047 7.203 1.615 1 69.88 178 VAL B C 1
ATOM 2922 O O . VAL B 1 178 ? 22.844 7.043 0.687 1 69.88 178 VAL B O 1
#